Protein AF-0000000075440663 (afdb_homodimer)

Solvent-accessible surface area (backbone atoms only — not comparable to full-atom values): 19834 Å² total; per-residue (Å²): 64,36,40,36,28,49,60,37,74,66,38,46,58,53,44,50,60,61,40,38,51,45,43,68,56,49,73,69,43,74,43,47,31,35,37,42,41,28,41,34,76,89,41,78,60,37,32,37,36,41,66,42,55,77,40,70,67,38,47,49,52,51,67,65,29,69,69,52,44,52,53,51,50,53,35,67,72,57,32,30,32,35,36,40,39,39,45,58,77,65,53,49,28,38,41,38,34,28,39,91,83,80,61,52,73,44,79,42,78,52,57,69,39,41,44,61,66,59,54,65,48,49,42,89,85,80,60,50,78,56,90,64,93,61,79,47,81,47,46,41,39,39,78,39,64,37,82,89,66,81,68,64,80,71,53,74,75,72,76,75,74,68,73,72,77,73,81,74,74,75,74,80,71,81,124,63,36,40,35,26,50,59,39,75,67,37,45,57,52,45,50,59,60,40,36,53,46,43,69,56,49,73,70,41,85,31,46,30,35,36,40,42,29,39,32,75,91,40,79,60,37,31,38,36,44,67,43,56,78,38,70,67,41,48,48,52,52,68,65,29,68,69,52,45,53,52,49,50,51,34,67,71,57,31,29,32,34,35,40,39,39,47,52,78,65,52,48,27,38,40,38,34,27,38,90,83,79,62,52,72,44,80,44,78,52,56,70,40,41,44,62,67,59,51,64,48,49,41,89,84,80,58,50,77,57,89,65,92,62,79,46,81,47,44,40,38,39,76,39,65,44,82,89,66,79,66,61,79,71,55,74,75,74,75,75,71,67,72,72,75,70,79,74,72,75,74,80,70,81,122

pLDDT: mean 80.63, std 19.55, range [22.58, 97.44]

Secondary structure (DSSP, 8-state):
-EEEEES-HHHHHHHHHHHHTHHHHHTTSTTEEEEEEEEETTEEEEEEEEEEES-HHHHHHHHT-HHHHHHHHHIIIIIEEEEEEE-TT---EEEEEE-TTT--EEEEEE-GGGHHHHHTPBPTTT--B-------SSTTEEE---TTPPP-TT---------------------/-EEEEES-HHHHHHHHHHHHTHHHHHTT-TTEEEEEEEE-SS-TTEEEEEEEES-HHHHHHHHT-HHHHHHHHHIIIIIEEEEEEE-TT---EEEEEE-TTT--EEEEEE-GGGHHHHHTPBPTTT--B-------SSTTEEE---TTPPP-TT---------------------

Organism: Fusarium oxysporum f. sp. cubense (strain race 4) (NCBI:txid2502994)

Foldseek 3Di:
DKKFFWLDPVLVVVLVVLVVCVVVVQVVQPFWDDKDKDAQPVHRRIIDMDTDGNDPVSVVVQVVDPSNVVSVVVCLQRGTAWMWDADPVSLWIWIWGADPPPRDIDIDIDRQLCVVVVLQDADPPPRHGDDDDDDDPDPSDDDHHDPPDDRDPPPPPPDPPPPPPPPPPPPPDDD/DKKFFWLDPVLVVVLVVLVVCVVVVQVPQPFWDDKDKDAQPVDRRIIDMDTDTNDPVSVVVVVVDPSNVVSVVVCLQRGTAWMWDADPVSLWIWIWGADPPPRDIDIDIDRQLCVVVVLQDADPPPRHGDDDDDDDPDPSDDDHHDPPDDRDPPDPPPPPPPPPPPPPPPDPPDD

Radius of gyration: 23.24 Å; Cα contacts (8 Å, |Δi|>4): 574; chains: 2; bounding box: 77×85×50 Å

Nearest PDB structures (foldseek):
  2gff-assembly1_A  TM=8.187E-01  e=1.582E-03  Yersinia pestis
  4dpo-assembly1_B  TM=8.001E-01  e=2.274E-03  Methanosarcina mazei Go1
  2omo-assembly4_E  TM=7.782E-01  e=3.077E-03  Nitrosomonas europaea
  3e8o-assembly1_B  TM=7.805E-01  e=8.104E-03  Deinococcus radiodurans
  4hl9-assembly4_H  TM=7.058E-01  e=4.994E-03  Rhodospirillum rubrum ATCC 11170

Sequence (350 aa):
MQRVRFSSPDAYEKFKVLFADTRRHLMTLPGFLHLTWWEHPDDRSWYNECSFWTSRGALYDWHKNTYHKYCKEWAANGAIMEDIITNFELVGTRLLRVCPVCNHTQDKKYNLAEEQAVLHEQCPQCGFHFPVLEETPSSFAVFKDVPGIPMPEGAPKEVDGRHTDGNKESSACPMMQRVRFSSPDAYEKFKVLFADTRRHLMTLPGFLHLTWWEHPDDRSWYNECSFWTSRGALYDWHKNTYHKYCKEWAANGAIMEDIITNFELVGTRLLRVCPVCNHTQDKKYNLAEEQAVLHEQCPQCGFHFPVLEETPSSFAVFKDVPGIPMPEGAPKEVDGRHTDGNKESSACPM

Structure (mmCIF, N/CA/C/O backbone):
data_AF-0000000075440663-model_v1
#
loop_
_entity.id
_entity.type
_entity.pdbx_description
1 polymer 'ABM domain-containing protein'
#
loop_
_atom_site.group_PDB
_atom_site.id
_atom_site.type_symbol
_atom_site.label_atom_id
_atom_site.label_alt_id
_atom_site.label_comp_id
_atom_site.label_asym_id
_atom_site.label_entity_id
_atom_site.label_seq_id
_atom_site.pdbx_PDB_ins_code
_atom_site.Cartn_x
_atom_site.Cartn_y
_atom_site.Cartn_z
_atom_site.occupancy
_atom_site.B_iso_or_equiv
_atom_site.auth_seq_id
_atom_site.auth_comp_id
_atom_site.auth_asym_id
_atom_site.auth_atom_id
_atom_site.pdbx_PDB_model_num
ATOM 1 N N . MET A 1 1 ? -2.727 -5.895 1.947 1 85.38 1 MET A N 1
ATOM 2 C CA . MET A 1 1 ? -2.1 -5.43 0.714 1 85.38 1 MET A CA 1
ATOM 3 C C . MET A 1 1 ? -2.041 -6.547 -0.323 1 85.38 1 MET A C 1
ATOM 5 O O . MET A 1 1 ? -1.822 -7.707 0.023 1 85.38 1 MET A O 1
ATOM 9 N N . GLN A 1 2 ? -2.201 -6.129 -1.558 1 89.19 2 GLN A N 1
ATOM 10 C CA . GLN A 1 2 ? -2.137 -7.09 -2.65 1 89.19 2 GLN A CA 1
ATOM 11 C C . GLN A 1 2 ? -1.31 -6.551 -3.814 1 89.19 2 GLN A C 1
ATOM 13 O O . GLN A 1 2 ? -1.364 -5.355 -4.117 1 89.19 2 GLN A O 1
ATOM 18 N N . ARG A 1 3 ? -0.506 -7.426 -4.34 1 89 3 ARG A N 1
ATOM 19 C CA . ARG A 1 3 ? 0.174 -7.176 -5.605 1 89 3 ARG A CA 1
ATOM 20 C C . ARG A 1 3 ? -0.282 -8.164 -6.676 1 89 3 ARG A C 1
ATOM 22 O O . ARG A 1 3 ? -0.279 -9.375 -6.453 1 89 3 ARG A O 1
ATOM 29 N N . VAL A 1 4 ? -0.634 -7.559 -7.777 1 91.75 4 VAL A N 1
ATOM 30 C CA . VAL A 1 4 ? -1.264 -8.398 -8.789 1 91.75 4 VAL A CA 1
ATOM 31 C C . VAL A 1 4 ? -0.573 -8.195 -10.133 1 91.75 4 VAL A C 1
ATOM 33 O O . VAL A 1 4 ? -0.247 -7.066 -10.508 1 91.75 4 VAL A O 1
ATOM 36 N N . ARG A 1 5 ? -0.364 -9.273 -10.781 1 92.56 5 ARG A N 1
ATOM 37 C CA . ARG A 1 5 ? 0.04 -9.266 -12.18 1 92.56 5 ARG A CA 1
ATOM 38 C C . ARG A 1 5 ? -1.027 -9.906 -13.062 1 92.56 5 ARG A C 1
ATOM 40 O O . ARG A 1 5 ? -1.427 -11.047 -12.828 1 92.56 5 ARG A O 1
ATOM 47 N N . PHE A 1 6 ? -1.407 -9.164 -14.055 1 92.56 6 PHE A N 1
ATOM 48 C CA . PHE A 1 6 ? -2.424 -9.688 -14.961 1 92.56 6 PHE A CA 1
ATOM 49 C C . PHE A 1 6 ? -1.787 -10.531 -16.062 1 92.56 6 PHE A C 1
ATOM 51 O O . PHE A 1 6 ? -0.625 -10.32 -16.422 1 92.56 6 PHE A O 1
ATOM 58 N N . SER A 1 7 ? -2.586 -11.461 -16.578 1 90.44 7 SER A N 1
ATOM 59 C CA . SER A 1 7 ? -2.104 -12.391 -17.594 1 90.44 7 SER A CA 1
ATOM 60 C C . SER A 1 7 ? -1.921 -11.695 -18.938 1 90.44 7 SER A C 1
ATOM 62 O O . SER A 1 7 ? -1.161 -12.156 -19.781 1 90.44 7 SER A O 1
ATOM 64 N N . SER A 1 8 ? -2.67 -10.555 -19.109 1 89.81 8 SER A N 1
ATOM 65 C CA . SER A 1 8 ? -2.594 -9.75 -20.328 1 89.81 8 SER A CA 1
ATOM 66 C C . SER A 1 8 ? -3.158 -8.352 -20.094 1 89.81 8 SER A C 1
ATOM 68 O O . SER A 1 8 ? -3.881 -8.117 -19.125 1 89.81 8 SER A O 1
ATOM 70 N N . PRO A 1 9 ? -2.779 -7.426 -21.062 1 90.38 9 PRO A N 1
ATOM 71 C CA . PRO A 1 9 ? -3.418 -6.109 -20.984 1 90.38 9 PRO A CA 1
ATOM 72 C C . PRO A 1 9 ? -4.938 -6.184 -21.094 1 90.38 9 PRO A C 1
ATOM 74 O O . PRO A 1 9 ? -5.645 -5.406 -20.453 1 90.38 9 PRO A O 1
ATOM 77 N N . ASP A 1 10 ? -5.422 -7.121 -21.891 1 92.44 10 ASP A N 1
ATOM 78 C CA . ASP A 1 10 ? -6.863 -7.297 -22.031 1 92.44 10 ASP A CA 1
ATOM 79 C C . ASP A 1 10 ? -7.496 -7.711 -20.703 1 92.44 10 ASP A C 1
ATOM 81 O O . ASP A 1 10 ? -8.578 -7.234 -20.344 1 92.44 10 ASP A O 1
ATOM 85 N N . ALA A 1 11 ? -6.824 -8.578 -20.031 1 93.31 11 ALA A N 1
ATOM 86 C CA . ALA A 1 11 ? -7.328 -9.008 -18.734 1 93.31 11 ALA A CA 1
ATOM 87 C C . ALA A 1 11 ? -7.453 -7.824 -17.781 1 93.31 11 ALA A C 1
ATOM 89 O O . ALA A 1 11 ? -8.43 -7.723 -17.031 1 93.31 11 ALA A O 1
ATOM 90 N N . TYR A 1 12 ? -6.52 -6.918 -17.875 1 91.56 12 TYR A N 1
ATOM 91 C CA . TYR A 1 12 ? -6.559 -5.75 -17 1 91.56 12 TYR A CA 1
ATOM 92 C C . TYR A 1 12 ? -7.703 -4.82 -17.391 1 91.56 12 TYR A C 1
ATOM 94 O O . TYR A 1 12 ? -8.383 -4.27 -16.516 1 91.56 12 TYR A O 1
ATOM 102 N N . GLU A 1 13 ? -7.887 -4.645 -18.656 1 92.06 13 GLU A N 1
ATOM 103 C CA . GLU A 1 13 ? -8.992 -3.797 -19.109 1 92.06 13 GLU A CA 1
ATOM 104 C C . GLU A 1 13 ? -10.336 -4.359 -18.641 1 92.06 13 GLU A C 1
ATOM 106 O O . GLU A 1 13 ? -11.219 -3.607 -18.219 1 92.06 13 GLU A O 1
ATOM 111 N N . LYS A 1 14 ? -10.5 -5.637 -18.688 1 92.56 14 LYS A N 1
ATOM 112 C CA . LYS A 1 14 ? -11.719 -6.281 -18.188 1 92.56 14 LYS A CA 1
ATOM 113 C C . LYS A 1 14 ? -11.836 -6.129 -16.672 1 92.56 14 LYS A C 1
ATOM 115 O O . LYS A 1 14 ? -12.93 -5.895 -16.156 1 92.56 14 LYS A O 1
ATOM 120 N N . PHE A 1 15 ? -10.711 -6.281 -15.992 1 92.19 15 PHE A N 1
ATOM 121 C CA . PHE A 1 15 ? -10.688 -6.078 -14.547 1 92.19 15 PHE A CA 1
ATOM 122 C C . PHE A 1 15 ? -11.203 -4.688 -14.188 1 92.19 15 PHE A C 1
ATOM 124 O O . PHE A 1 15 ? -11.969 -4.531 -13.242 1 92.19 15 PHE A O 1
ATOM 131 N N . LYS A 1 16 ? -10.852 -3.697 -14.922 1 89 16 LYS A N 1
ATOM 132 C CA . LYS A 1 16 ? -11.266 -2.326 -14.648 1 89 16 LYS A CA 1
ATOM 133 C C . LYS A 1 16 ? -12.789 -2.201 -14.672 1 89 16 LYS A C 1
ATOM 135 O O . LYS A 1 16 ? -13.367 -1.435 -13.898 1 89 16 LYS A O 1
ATOM 140 N N . VAL A 1 17 ? -13.414 -2.938 -15.5 1 89.69 17 VAL A N 1
ATOM 141 C CA . VAL A 1 17 ? -14.867 -2.906 -15.594 1 89.69 17 VAL A CA 1
ATOM 142 C C . VAL A 1 17 ? -15.477 -3.488 -14.32 1 89.69 17 VAL A C 1
ATOM 144 O O . VAL A 1 17 ? -16.375 -2.881 -13.719 1 89.69 17 VAL A O 1
ATOM 147 N N . LEU A 1 18 ? -14.961 -4.633 -13.914 1 91.25 18 LEU A N 1
ATOM 148 C CA . LEU A 1 18 ? -15.438 -5.258 -12.688 1 91.25 18 LEU A CA 1
ATOM 149 C C . LEU A 1 18 ? -15.117 -4.387 -11.477 1 91.25 18 LEU A C 1
ATOM 151 O O . LEU A 1 18 ? -15.953 -4.23 -10.578 1 91.25 18 LEU A O 1
ATOM 155 N N . PHE A 1 19 ? -13.938 -3.852 -11.578 1 89.94 19 PHE A N 1
ATOM 156 C CA . PHE A 1 19 ? -13.414 -3.057 -10.469 1 89.94 19 PHE A CA 1
ATOM 157 C C . PHE A 1 19 ? -14.211 -1.771 -10.305 1 89.94 19 PHE A C 1
ATOM 159 O O . PHE A 1 19 ? -14.367 -1.27 -9.188 1 89.94 19 PHE A O 1
ATOM 166 N N . ALA A 1 20 ? -14.781 -1.24 -11.336 1 88 20 ALA A N 1
ATOM 167 C CA . ALA A 1 20 ? -15.547 0.003 -11.297 1 88 20 ALA A CA 1
ATOM 168 C C . ALA A 1 20 ? -16.766 -0.128 -10.375 1 88 20 ALA A C 1
ATOM 170 O O . ALA A 1 20 ? -17.188 0.852 -9.766 1 88 20 ALA A O 1
ATOM 171 N N . ASP A 1 21 ? -17.234 -1.312 -10.219 1 91.44 21 ASP A N 1
ATOM 172 C CA . ASP A 1 21 ? -18.438 -1.521 -9.422 1 91.44 21 ASP A CA 1
ATOM 173 C C . ASP A 1 21 ? -18.078 -1.812 -7.965 1 91.44 21 ASP A C 1
ATOM 175 O O . ASP A 1 21 ? -18.969 -1.864 -7.105 1 91.44 21 ASP A O 1
ATOM 179 N N . THR A 1 22 ? -16.875 -2.098 -7.656 1 92.5 22 THR A N 1
ATOM 180 C CA . THR A 1 22 ? -16.422 -2.5 -6.332 1 92.5 22 THR A CA 1
ATOM 181 C C . THR A 1 22 ? -16.766 -1.435 -5.293 1 92.5 22 THR A C 1
ATOM 183 O O . THR A 1 22 ? -17.188 -1.757 -4.18 1 92.5 22 THR A O 1
ATOM 186 N N . ARG A 1 23 ? -16.703 -0.212 -5.676 1 91.75 23 ARG A N 1
ATOM 187 C CA . ARG A 1 23 ? -17.016 0.892 -4.773 1 91.75 23 ARG A CA 1
ATOM 188 C C . ARG A 1 23 ? -18.422 0.76 -4.215 1 91.75 23 ARG A C 1
ATOM 190 O O . ARG A 1 23 ? -18.641 0.959 -3.018 1 91.75 23 ARG A O 1
ATOM 197 N N . ARG A 1 24 ? -19.359 0.419 -5.039 1 92.19 24 ARG A N 1
ATOM 198 C CA . ARG A 1 24 ? -20.766 0.334 -4.637 1 92.19 24 ARG A CA 1
ATOM 199 C C . ARG A 1 24 ? -20.969 -0.731 -3.564 1 92.19 24 ARG A C 1
ATOM 201 O O . ARG A 1 24 ? -21.781 -0.564 -2.662 1 92.19 24 ARG A O 1
ATOM 208 N N . HIS A 1 25 ? -20.188 -1.691 -3.666 1 94.75 25 HIS A N 1
ATOM 209 C CA . HIS A 1 25 ? -20.281 -2.779 -2.699 1 94.75 25 HIS A CA 1
ATOM 210 C C . HIS A 1 25 ? -19.531 -2.443 -1.415 1 94.75 25 HIS A C 1
ATOM 21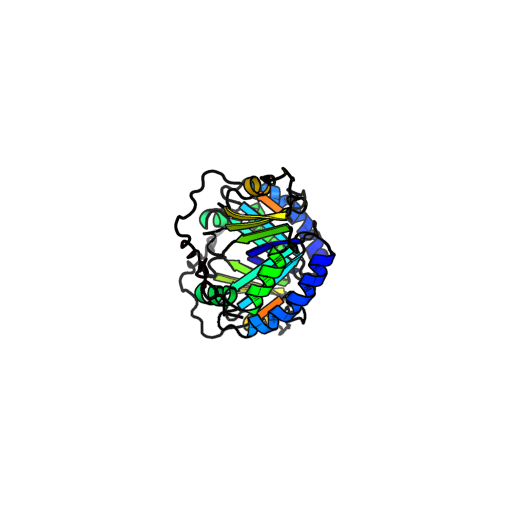2 O O . HIS A 1 25 ? -20.047 -2.668 -0.315 1 94.75 25 HIS A O 1
ATOM 218 N N . LEU A 1 26 ? -18.406 -1.894 -1.517 1 94.25 26 LEU A N 1
ATOM 219 C CA . LEU A 1 26 ? -17.578 -1.555 -0.363 1 94.25 26 LEU A CA 1
ATOM 220 C C . LEU A 1 26 ? -18.266 -0.521 0.518 1 94.25 26 LEU A C 1
ATOM 222 O O . LEU A 1 26 ? -18.234 -0.619 1.746 1 94.25 26 LEU A O 1
ATOM 226 N N . MET A 1 27 ? -18.953 0.402 -0.1 1 92.38 27 MET A N 1
ATOM 227 C CA . MET A 1 27 ? -19.578 1.501 0.625 1 92.38 27 MET A CA 1
ATOM 228 C C . MET A 1 27 ? -20.734 0.993 1.497 1 92.38 27 MET A C 1
ATOM 230 O O . MET A 1 27 ? -21.156 1.678 2.426 1 92.38 27 MET A O 1
ATOM 234 N N . THR A 1 28 ? -21.234 -0.202 1.238 1 93.94 28 THR A N 1
ATOM 235 C CA . THR A 1 28 ? -22.344 -0.747 2.01 1 93.94 28 THR A CA 1
ATOM 236 C C . THR A 1 28 ? -21.828 -1.538 3.211 1 93.94 28 THR A C 1
ATOM 238 O O . THR A 1 28 ? -22.594 -1.868 4.117 1 93.94 28 THR A O 1
ATOM 241 N N . LEU A 1 29 ? -20.578 -1.91 3.264 1 94.38 29 LEU A N 1
ATOM 242 C CA . LEU A 1 29 ? -20.016 -2.768 4.305 1 94.38 29 LEU A CA 1
ATOM 243 C C . LEU A 1 29 ? -19.672 -1.956 5.547 1 94.38 29 LEU A C 1
ATOM 245 O O . LEU A 1 29 ? -18.953 -0.965 5.465 1 94.38 29 LEU A O 1
ATOM 249 N N . PRO A 1 30 ? -20.203 -2.615 6.652 1 90.19 30 PRO A N 1
ATOM 250 C CA . PRO A 1 30 ? -19.828 -1.937 7.891 1 90.19 30 PRO A CA 1
ATOM 251 C C . PRO A 1 30 ? -18.344 -2.111 8.227 1 90.19 30 PRO A C 1
ATOM 253 O O . PRO A 1 30 ? -17.797 -3.197 8.039 1 90.19 30 PRO A O 1
ATOM 256 N N . GLY A 1 31 ? -17.594 -1.051 8.344 1 90.88 31 GLY A N 1
ATOM 257 C CA . GLY A 1 31 ? -16.234 -1.103 8.836 1 90.88 31 GLY A CA 1
ATOM 258 C C . GLY A 1 31 ? -15.203 -0.855 7.75 1 90.88 31 GLY A C 1
ATOM 259 O O . GLY A 1 31 ? -14 -0.807 8.023 1 90.88 31 GLY A O 1
ATOM 260 N N . PHE A 1 32 ? -15.648 -0.88 6.477 1 93.25 32 PHE A N 1
ATOM 261 C CA . PHE A 1 32 ? -14.711 -0.49 5.43 1 93.25 32 PHE A CA 1
ATOM 262 C C . PHE A 1 32 ? -14.219 0.935 5.648 1 93.25 32 PHE A C 1
ATOM 264 O O . PHE A 1 32 ? -15 1.822 5.996 1 93.25 32 PHE A O 1
ATOM 271 N N . LEU A 1 33 ? -12.945 1.147 5.402 1 89.69 33 LEU A N 1
ATOM 272 C CA . LEU A 1 33 ? -12.383 2.479 5.602 1 89.69 33 LEU A CA 1
ATOM 273 C C . LEU A 1 33 ? -11.797 3.023 4.305 1 89.69 33 LEU A C 1
ATOM 275 O O . LEU A 1 33 ? -12.117 4.137 3.891 1 89.69 33 LEU A O 1
ATOM 279 N N . HIS A 1 34 ? -10.914 2.164 3.744 1 89.19 34 HIS A N 1
ATOM 280 C CA . HIS A 1 34 ? -10.164 2.723 2.625 1 89.19 34 HIS A CA 1
ATOM 281 C C . HIS A 1 34 ? -9.688 1.625 1.679 1 89.19 34 HIS A C 1
ATOM 283 O O . HIS A 1 34 ? -9.258 0.557 2.125 1 89.19 34 HIS A O 1
ATOM 289 N N . LEU A 1 35 ? -9.766 1.853 0.362 1 90.5 35 LEU A N 1
ATOM 290 C CA . LEU A 1 35 ? -9.117 1.062 -0.679 1 90.5 35 LEU A CA 1
ATOM 291 C C . LEU A 1 35 ? -8.422 1.966 -1.69 1 90.5 35 LEU A C 1
ATOM 293 O O . LEU A 1 35 ? -9 2.947 -2.158 1 90.5 35 LEU A O 1
ATOM 297 N N . THR A 1 36 ? -7.176 1.717 -2.033 1 87.06 36 THR A N 1
ATOM 298 C CA . THR A 1 36 ? -6.445 2.371 -3.111 1 87.06 36 THR A CA 1
ATOM 299 C C . THR A 1 36 ? -5.766 1.339 -4.008 1 87.06 36 THR A C 1
ATOM 301 O O . THR A 1 36 ? -5.16 0.383 -3.516 1 87.06 36 THR A O 1
ATOM 304 N N . TRP A 1 37 ? -5.918 1.447 -5.312 1 88.69 37 TRP A N 1
ATOM 305 C CA . TRP A 1 37 ? -5.371 0.589 -6.359 1 88.69 37 TRP A CA 1
ATOM 306 C C . TRP A 1 37 ? -4.488 1.389 -7.312 1 88.69 37 TRP A C 1
ATOM 308 O O . TRP A 1 37 ? -4.879 2.467 -7.773 1 88.69 37 TRP A O 1
ATOM 318 N N . TRP A 1 38 ? -3.244 0.851 -7.594 1 84.62 38 TRP A N 1
ATOM 319 C CA . TRP A 1 38 ? -2.338 1.645 -8.414 1 84.62 38 TRP A CA 1
ATOM 320 C C . TRP A 1 38 ? -1.366 0.747 -9.172 1 84.62 38 TRP A C 1
ATOM 322 O O . TRP A 1 38 ? -1.17 -0.415 -8.812 1 84.62 38 TRP A O 1
ATOM 332 N N . GLU A 1 39 ? -0.795 1.353 -10.195 1 83.56 39 GLU A N 1
ATOM 333 C CA . GLU A 1 39 ? 0.246 0.721 -11 1 83.56 39 GLU A CA 1
ATOM 334 C C . GLU A 1 39 ? 1.633 1.009 -10.438 1 83.56 39 GLU A C 1
ATOM 336 O O . GLU A 1 39 ? 1.905 2.123 -9.984 1 83.56 39 GLU A O 1
ATOM 341 N N . HIS A 1 40 ? 2.529 -0.009 -10.555 1 81.12 40 HIS A N 1
ATOM 342 C CA . HIS A 1 40 ? 3.93 0.253 -10.234 1 81.12 40 HIS A CA 1
ATOM 343 C C . HIS A 1 40 ? 4.566 1.18 -11.266 1 81.12 40 HIS A C 1
ATOM 345 O O . HIS A 1 40 ? 4.406 0.976 -12.477 1 81.12 40 HIS A O 1
ATOM 351 N N . PRO A 1 41 ? 5.328 2.178 -10.852 1 77.19 41 PRO A N 1
ATOM 352 C CA . PRO A 1 41 ? 5.832 3.176 -11.797 1 77.19 41 PRO A CA 1
ATOM 353 C C . PRO A 1 41 ? 6.809 2.588 -12.812 1 77.19 41 PRO A C 1
ATOM 355 O O . PRO A 1 41 ? 6.832 3.016 -13.969 1 77.19 41 PRO A O 1
ATOM 358 N N . ASP A 1 42 ? 7.559 1.612 -12.43 1 77.31 42 ASP A N 1
ATOM 359 C CA . ASP A 1 42 ? 8.617 1.113 -13.312 1 77.31 42 ASP A CA 1
ATOM 360 C C . ASP A 1 42 ? 8.188 -0.181 -14 1 77.31 42 ASP A C 1
ATOM 362 O O . ASP A 1 42 ? 8.922 -0.713 -14.836 1 77.31 42 ASP A O 1
ATOM 366 N N . ASP A 1 43 ? 7.098 -0.742 -13.562 1 77.69 43 ASP A N 1
ATOM 367 C CA . ASP A 1 43 ? 6.562 -1.945 -14.188 1 77.69 43 ASP A CA 1
ATOM 368 C C . ASP A 1 43 ? 5.039 -1.896 -14.266 1 77.69 43 ASP A C 1
ATOM 370 O O . ASP A 1 43 ? 4.352 -2.307 -13.328 1 77.69 43 ASP A O 1
ATOM 374 N N . ARG A 1 44 ? 4.59 -1.616 -15.336 1 78.44 44 ARG A N 1
ATOM 375 C CA . ARG A 1 44 ? 3.172 -1.318 -15.508 1 78.44 44 ARG A CA 1
ATOM 376 C C . ARG A 1 44 ? 2.338 -2.594 -15.484 1 78.44 44 ARG A C 1
ATOM 378 O O . ARG A 1 44 ? 1.106 -2.537 -15.453 1 78.44 44 ARG A O 1
ATOM 385 N N . SER A 1 45 ? 2.979 -3.689 -15.383 1 80.5 45 SER A N 1
ATOM 386 C CA . SER A 1 45 ? 2.213 -4.93 -15.297 1 80.5 45 SER A CA 1
ATOM 387 C C . SER A 1 45 ? 1.929 -5.305 -13.852 1 80.5 45 SER A C 1
ATOM 389 O O . SER A 1 45 ? 1.13 -6.203 -13.586 1 80.5 45 SER A O 1
ATOM 391 N N . TRP A 1 46 ? 2.582 -4.586 -12.977 1 84.56 46 TRP A N 1
ATOM 392 C CA . TRP A 1 46 ? 2.369 -4.848 -11.555 1 84.56 46 TRP A CA 1
ATOM 393 C C . TRP A 1 46 ? 1.45 -3.795 -10.938 1 84.56 46 TRP A C 1
ATOM 395 O O . TRP A 1 46 ? 1.752 -2.6 -10.977 1 84.56 46 TRP A O 1
ATOM 405 N N . TYR A 1 47 ? 0.347 -4.34 -10.383 1 87.25 47 TYR A N 1
ATOM 406 C CA . TYR A 1 47 ? -0.639 -3.488 -9.727 1 87.25 47 TYR A CA 1
ATOM 407 C C . TYR A 1 47 ? -0.684 -3.762 -8.227 1 87.25 47 TYR A C 1
ATOM 409 O O . TYR A 1 47 ? -0.511 -4.902 -7.797 1 87.25 47 TYR A O 1
ATOM 417 N N . ASN A 1 48 ? -0.871 -2.74 -7.508 1 87.44 48 ASN A N 1
ATOM 418 C CA . ASN A 1 48 ? -0.911 -2.834 -6.055 1 87.44 48 ASN A CA 1
ATOM 419 C C . ASN A 1 48 ? -2.244 -2.342 -5.496 1 87.44 48 ASN A C 1
ATOM 421 O O . ASN A 1 48 ? -2.877 -1.459 -6.078 1 87.44 48 ASN A O 1
ATOM 425 N N . GLU A 1 49 ? -2.65 -2.939 -4.465 1 88.12 49 GLU A N 1
ATOM 426 C CA . GLU A 1 49 ? -3.855 -2.549 -3.74 1 88.12 49 GLU A CA 1
ATOM 427 C C . GLU A 1 49 ? -3.617 -2.547 -2.234 1 88.12 49 GLU A C 1
ATOM 429 O O . GLU A 1 49 ? -2.943 -3.436 -1.706 1 88.12 49 GLU A O 1
ATOM 434 N N . CYS A 1 50 ? -4.133 -1.553 -1.624 1 86.69 50 CYS A N 1
ATOM 435 C CA . CYS A 1 50 ? -4.219 -1.556 -0.168 1 86.69 50 CYS A CA 1
ATOM 436 C C . CYS A 1 50 ? -5.633 -1.226 0.294 1 86.69 50 CYS A C 1
ATOM 438 O O . CYS A 1 50 ? -6.27 -0.317 -0.242 1 86.69 50 CYS A O 1
ATOM 440 N N . SER A 1 51 ? -6.082 -2.037 1.23 1 88.75 51 SER A N 1
ATOM 441 C CA . SER A 1 51 ? -7.375 -1.745 1.847 1 88.75 51 SER A CA 1
ATOM 442 C C . SER A 1 51 ? -7.277 -1.771 3.367 1 88.75 51 SER A C 1
ATOM 444 O O . SER A 1 51 ? -6.504 -2.547 3.934 1 88.75 51 SER A O 1
ATOM 446 N N . PHE A 1 52 ? -8.07 -0.891 3.988 1 87.62 52 PHE A N 1
ATOM 447 C CA . PHE A 1 52 ? -8.109 -0.756 5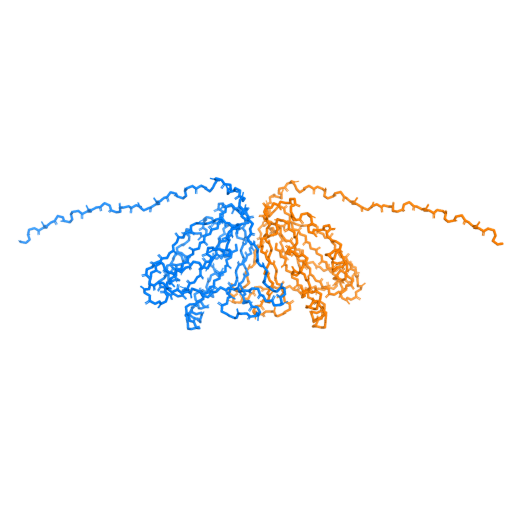.441 1 87.62 52 PHE A CA 1
ATOM 448 C C . PHE A 1 52 ? -9.516 -0.993 5.965 1 87.62 52 PHE A C 1
ATOM 450 O O . PHE A 1 52 ? -10.5 -0.552 5.359 1 87.62 52 PHE A O 1
ATOM 457 N N . TRP A 1 53 ? -9.438 -1.659 7.035 1 88.56 53 TRP A N 1
ATOM 458 C CA . TRP A 1 53 ? -10.688 -2.068 7.668 1 88.56 53 TRP A CA 1
ATOM 459 C C . TRP A 1 53 ? -10.641 -1.84 9.172 1 88.56 53 TRP A C 1
ATOM 461 O O . TRP A 1 53 ? -9.562 -1.874 9.781 1 88.56 53 TRP A O 1
ATOM 471 N N . THR A 1 54 ? -11.852 -1.662 9.836 1 86.56 54 THR A N 1
ATOM 472 C CA . THR A 1 54 ? -11.922 -1.378 11.266 1 86.56 54 THR A CA 1
ATOM 473 C C . THR A 1 54 ? -11.547 -2.611 12.086 1 86.56 54 THR A C 1
ATOM 475 O O . THR A 1 54 ? -11.172 -2.498 13.25 1 86.56 54 THR A O 1
ATOM 478 N N . SER A 1 55 ? -11.758 -3.783 11.469 1 83.81 55 SER A N 1
ATOM 479 C CA . SER A 1 55 ? -11.477 -5.035 12.164 1 83.81 55 SER A CA 1
ATOM 480 C C . SER A 1 55 ? -11.266 -6.18 11.172 1 83.81 55 SER A C 1
ATOM 482 O O . SER A 1 55 ? -11.617 -6.059 10 1 83.81 55 SER A O 1
ATOM 484 N N . ARG A 1 56 ? -10.773 -7.289 11.75 1 83.62 56 ARG A N 1
ATOM 485 C CA . ARG A 1 56 ? -10.641 -8.5 10.945 1 83.62 56 ARG A CA 1
ATOM 486 C C . ARG A 1 56 ? -12.016 -9.031 10.539 1 83.62 56 ARG A C 1
ATOM 488 O O . ARG A 1 56 ? -12.172 -9.57 9.438 1 83.62 56 ARG A O 1
ATOM 495 N N . GLY A 1 57 ? -12.984 -8.898 11.516 1 86 57 GLY A N 1
ATOM 496 C CA . GLY A 1 57 ? -14.336 -9.312 11.188 1 86 57 GLY A CA 1
ATOM 497 C C . GLY A 1 57 ? -14.914 -8.578 9.992 1 86 57 GLY A C 1
ATOM 498 O O . GLY A 1 57 ? -15.539 -9.188 9.125 1 86 57 GLY A O 1
ATOM 499 N N . ALA A 1 58 ? -14.688 -7.293 9.922 1 88.94 58 ALA A N 1
ATOM 500 C CA . ALA A 1 58 ? -15.172 -6.5 8.797 1 88.94 58 ALA A CA 1
ATOM 501 C C . ALA A 1 58 ? -14.523 -6.953 7.488 1 88.94 58 ALA A C 1
ATOM 503 O O . ALA A 1 58 ? -15.188 -7.023 6.453 1 88.94 58 ALA A O 1
ATOM 504 N N . LEU A 1 59 ? -13.289 -7.238 7.547 1 89.12 59 LEU A N 1
ATOM 505 C CA . LEU A 1 59 ? -12.586 -7.746 6.375 1 89.12 59 LEU A CA 1
ATOM 506 C C . LEU A 1 59 ? -13.148 -9.094 5.945 1 89.12 59 LEU A C 1
ATOM 508 O O . LEU A 1 59 ? -13.297 -9.359 4.75 1 89.12 59 LEU A O 1
ATOM 512 N N . TYR A 1 60 ? -13.438 -9.93 6.906 1 89.69 60 TYR A N 1
ATOM 513 C CA . TYR A 1 60 ? -14.008 -11.234 6.609 1 89.69 60 TYR A CA 1
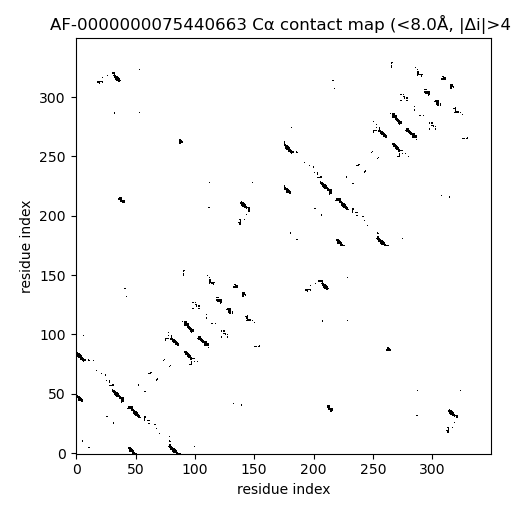ATOM 514 C C . TYR A 1 60 ? -15.352 -11.094 5.902 1 89.69 60 TYR A C 1
ATOM 516 O O . TYR A 1 60 ? -15.648 -11.852 4.973 1 89.69 60 TYR A O 1
ATOM 524 N N . ASP A 1 61 ? -16.109 -10.125 6.289 1 92.31 61 ASP A N 1
ATOM 525 C CA . ASP A 1 61 ? -17.391 -9.875 5.625 1 92.31 61 ASP A CA 1
ATOM 526 C C . ASP A 1 61 ? -17.188 -9.555 4.148 1 92.31 61 ASP A C 1
ATOM 528 O O . ASP A 1 61 ? -17.984 -9.961 3.301 1 92.31 61 ASP A O 1
ATOM 532 N N . TRP A 1 62 ? -16.109 -8.859 3.848 1 93.62 62 TRP A N 1
ATOM 533 C CA . TRP A 1 62 ? -15.781 -8.57 2.457 1 93.62 62 TRP A CA 1
ATOM 534 C C . TRP A 1 62 ? -15.43 -9.844 1.7 1 93.62 62 TRP A C 1
ATOM 536 O O . TRP A 1 62 ? -15.891 -10.055 0.578 1 93.62 62 TRP A O 1
ATOM 546 N N . HIS A 1 63 ? -14.734 -10.711 2.281 1 89.81 63 HIS A N 1
ATOM 547 C CA . HIS A 1 63 ? -14.32 -11.961 1.641 1 89.81 63 HIS A CA 1
ATOM 548 C C . HIS A 1 63 ? -15.516 -12.867 1.39 1 89.81 63 HIS A C 1
ATOM 550 O O . HIS A 1 63 ? -15.492 -13.695 0.474 1 89.81 63 HIS A O 1
ATOM 556 N N . LYS A 1 64 ? -16.578 -12.648 2.156 1 93.88 64 LYS A N 1
ATOM 557 C CA . LYS A 1 64 ? -17.781 -13.469 2.012 1 93.88 64 LYS A CA 1
ATOM 558 C C . LYS A 1 64 ? -18.797 -12.789 1.102 1 93.88 64 LYS A C 1
ATOM 560 O O . LYS A 1 64 ? -19.844 -13.367 0.797 1 93.88 64 LYS A O 1
ATOM 565 N N . ASN A 1 65 ? -18.516 -11.609 0.708 1 95.31 65 ASN A N 1
ATOM 566 C CA . ASN A 1 65 ? -19.406 -10.867 -0.168 1 95.31 65 ASN A CA 1
ATOM 567 C C . ASN A 1 65 ? -19.609 -11.578 -1.506 1 95.31 65 ASN A C 1
ATOM 569 O O . ASN A 1 65 ? -18.625 -12.008 -2.127 1 95.31 65 ASN A O 1
ATOM 573 N N . THR A 1 66 ? -20.844 -11.688 -1.955 1 95.69 66 THR A N 1
ATOM 574 C CA . THR A 1 66 ? -21.172 -12.445 -3.152 1 95.69 66 THR A CA 1
ATOM 575 C C . THR A 1 66 ? -20.469 -11.875 -4.375 1 95.69 66 THR A C 1
ATOM 577 O O . THR A 1 66 ? -19.891 -12.625 -5.176 1 95.69 66 THR A O 1
ATOM 580 N N . TYR A 1 67 ? -20.531 -10.586 -4.535 1 95.81 67 TYR A N 1
ATOM 581 C CA . TYR A 1 67 ? -19.875 -9.945 -5.672 1 95.81 67 TYR A CA 1
ATOM 582 C C . TYR A 1 67 ? -18.375 -10.219 -5.656 1 95.81 67 TYR A C 1
ATOM 584 O O . TYR A 1 67 ? -17.797 -10.594 -6.68 1 95.81 67 TYR A O 1
ATOM 592 N N . HIS A 1 68 ? -17.75 -10.023 -4.535 1 94.75 68 HIS A N 1
ATOM 593 C CA . HIS A 1 68 ? -16.312 -10.234 -4.402 1 94.75 68 HIS A CA 1
ATOM 594 C C . HIS A 1 68 ? -15.93 -11.672 -4.73 1 94.75 68 HIS A C 1
ATOM 596 O O . HIS A 1 68 ? -14.914 -11.914 -5.395 1 94.75 68 HIS A O 1
ATOM 602 N N . LYS A 1 69 ? -16.734 -12.609 -4.305 1 93.25 69 LYS A N 1
ATOM 603 C CA . LYS A 1 69 ? -16.469 -14.016 -4.578 1 93.25 69 LYS A CA 1
ATOM 604 C C . LYS A 1 69 ? -16.406 -14.289 -6.078 1 93.25 69 LYS A C 1
ATOM 606 O O . LYS A 1 69 ? -15.508 -14.977 -6.562 1 93.25 69 LYS A O 1
ATOM 611 N N . TYR A 1 70 ? -17.344 -13.766 -6.77 1 94 70 TYR A N 1
ATOM 612 C CA . TYR A 1 70 ? -17.375 -13.984 -8.211 1 94 70 TYR A CA 1
ATOM 613 C C . TYR A 1 70 ? -16.203 -13.273 -8.898 1 94 70 TYR A C 1
ATOM 615 O O . TYR A 1 70 ? -15.617 -13.812 -9.844 1 94 70 TYR A O 1
ATOM 623 N N . CYS A 1 71 ? -15.875 -12.102 -8.469 1 92.31 71 CYS A N 1
ATOM 624 C CA . CYS A 1 71 ? -14.734 -11.391 -9.031 1 92.31 71 CYS A CA 1
ATOM 625 C C . CYS A 1 71 ? -13.445 -12.172 -8.805 1 92.31 71 CYS A C 1
ATOM 627 O O . CYS A 1 71 ? -12.602 -12.258 -9.703 1 92.31 71 CYS A O 1
ATOM 629 N N . LYS A 1 72 ? -13.32 -12.695 -7.648 1 89.06 72 LYS A N 1
ATOM 630 C CA . LYS A 1 72 ? -12.133 -13.477 -7.324 1 89.06 72 LYS A CA 1
ATOM 631 C C . LYS A 1 72 ? -12.055 -14.734 -8.188 1 89.06 72 LYS A C 1
ATOM 633 O O . LYS A 1 72 ? -10.984 -15.102 -8.664 1 89.06 72 LYS A O 1
ATOM 638 N N . GLU A 1 73 ? -13.156 -15.367 -8.32 1 90.12 73 GLU A N 1
ATOM 639 C CA . GLU A 1 73 ? -13.211 -16.547 -9.172 1 90.12 73 GLU A CA 1
ATOM 640 C C . GLU A 1 73 ? -12.812 -16.203 -10.609 1 90.12 73 GLU A C 1
ATOM 642 O O . GLU A 1 73 ? -12.023 -16.922 -11.227 1 90.12 73 GLU A O 1
ATOM 647 N N . TRP A 1 74 ? -13.359 -15.188 -11.117 1 91.25 74 TRP A N 1
ATOM 648 C CA . TRP A 1 74 ? -12.992 -14.719 -12.445 1 91.25 74 TRP A CA 1
ATOM 649 C C . TRP A 1 74 ? -11.484 -14.492 -12.555 1 91.25 74 TRP A C 1
ATOM 651 O O . TRP A 1 74 ? -10.859 -14.906 -13.531 1 91.25 74 TRP A O 1
ATOM 661 N N . ALA A 1 75 ? -10.938 -13.852 -11.609 1 88.12 75 ALA A N 1
ATOM 662 C CA . ALA A 1 75 ? -9.508 -13.555 -11.602 1 88.12 75 ALA A CA 1
ATOM 663 C C . ALA A 1 75 ? -8.68 -14.836 -11.594 1 88.12 75 ALA A C 1
ATOM 665 O O . ALA A 1 75 ? -7.691 -14.945 -12.328 1 88.12 75 ALA A O 1
ATOM 666 N N . ALA A 1 76 ? -9.094 -15.781 -10.836 1 84.38 76 ALA A N 1
ATOM 667 C CA . ALA A 1 76 ? -8.367 -17.031 -10.664 1 84.38 76 ALA A CA 1
ATOM 668 C C . ALA A 1 76 ? -8.43 -17.875 -11.938 1 84.38 76 ALA A C 1
ATOM 670 O O . ALA A 1 76 ? -7.57 -18.75 -12.156 1 84.38 76 ALA A O 1
ATOM 671 N N . ASN A 1 77 ? -9.453 -17.625 -12.727 1 84.62 77 ASN A N 1
ATOM 672 C CA . ASN A 1 77 ? -9.656 -18.438 -13.922 1 84.62 77 ASN A CA 1
ATOM 673 C C . ASN A 1 77 ? -8.922 -17.859 -15.125 1 84.62 77 ASN A C 1
ATOM 675 O O . ASN A 1 77 ? -9.453 -17.859 -16.234 1 84.62 77 ASN A O 1
ATOM 679 N N . GLY A 1 78 ? -7.719 -17.266 -14.836 1 81.25 78 GLY A N 1
ATOM 680 C CA . GLY A 1 78 ? -6.836 -16.938 -15.938 1 81.25 78 GLY A CA 1
ATOM 681 C C . GLY A 1 78 ? -6.695 -15.438 -16.156 1 81.25 78 GLY A C 1
ATOM 682 O O . GLY A 1 78 ? -5.953 -15 -17.047 1 81.25 78 GLY A O 1
ATOM 683 N N . ALA A 1 79 ? -7.367 -14.633 -15.445 1 88.81 79 ALA A N 1
ATOM 684 C CA . ALA A 1 79 ? -7.242 -13.188 -15.617 1 88.81 79 ALA A CA 1
ATOM 685 C C . ALA A 1 79 ? -5.934 -12.672 -15.023 1 88.81 79 ALA A C 1
ATOM 687 O O . ALA A 1 79 ? -5.352 -11.703 -15.516 1 88.81 79 ALA A O 1
ATOM 688 N N . ILE A 1 80 ? -5.547 -13.336 -13.906 1 89.94 80 ILE A N 1
ATOM 689 C CA . ILE A 1 80 ? -4.297 -12.922 -13.281 1 89.94 80 ILE A CA 1
ATOM 690 C C . ILE A 1 80 ? -3.26 -14.039 -13.414 1 89.94 80 ILE A C 1
ATOM 692 O O . ILE A 1 80 ? -3.613 -15.219 -13.445 1 89.94 80 ILE A O 1
ATOM 696 N N . MET A 1 81 ? -1.992 -13.586 -13.469 1 90.56 81 MET A N 1
ATOM 697 C CA . MET A 1 81 ? -0.873 -14.523 -13.469 1 90.56 81 MET A CA 1
ATOM 698 C C . MET A 1 81 ? -0.363 -14.75 -12.047 1 90.56 81 MET A C 1
ATOM 700 O O . MET A 1 81 ? 0.05 -15.859 -11.703 1 90.56 81 MET A O 1
ATOM 704 N N . GLU A 1 82 ? -0.4 -13.695 -11.328 1 89.81 82 GLU A N 1
ATOM 705 C CA . GLU A 1 82 ? 0.117 -13.727 -9.961 1 89.81 82 GLU A CA 1
ATOM 706 C C . GLU A 1 82 ? -0.625 -12.742 -9.062 1 89.81 82 GLU A C 1
ATOM 708 O O . GLU A 1 82 ? -0.901 -11.617 -9.469 1 89.81 82 GLU A O 1
ATOM 713 N N . ASP A 1 83 ? -0.927 -13.227 -7.805 1 90.19 83 ASP A N 1
ATOM 714 C CA . ASP A 1 83 ? -1.538 -12.43 -6.75 1 90.19 83 ASP A CA 1
ATOM 715 C C . ASP A 1 83 ? -0.868 -12.695 -5.402 1 90.19 83 ASP A C 1
ATOM 717 O O . ASP A 1 83 ? -0.882 -13.82 -4.906 1 90.19 83 ASP A O 1
ATOM 721 N N . ILE A 1 84 ? -0.207 -11.672 -4.898 1 87.19 84 ILE A N 1
ATOM 722 C CA . ILE A 1 84 ? 0.44 -11.727 -3.594 1 87.19 84 ILE A CA 1
ATOM 723 C C . ILE A 1 84 ? -0.396 -10.953 -2.572 1 87.19 84 ILE A C 1
ATOM 725 O O . ILE A 1 84 ? -0.612 -9.75 -2.719 1 87.19 84 ILE A O 1
ATOM 729 N N . ILE A 1 85 ? -0.823 -11.633 -1.554 1 84.88 85 ILE A N 1
ATOM 730 C CA . ILE A 1 85 ? -1.681 -11.039 -0.535 1 84.88 85 ILE A CA 1
ATOM 731 C C . ILE A 1 85 ? -0.954 -11.023 0.808 1 84.88 85 ILE A C 1
ATOM 733 O O . ILE A 1 85 ? -0.458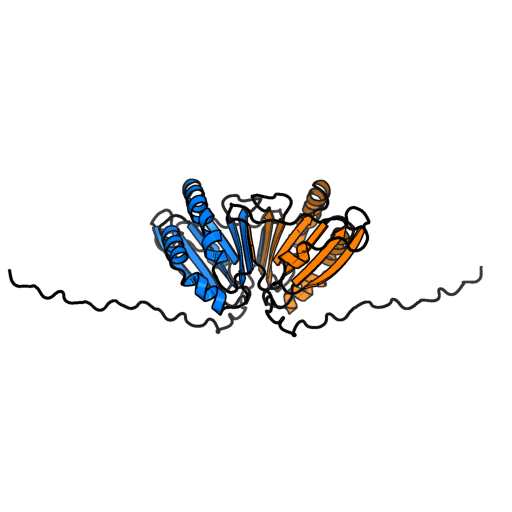 -12.062 1.262 1 84.88 85 ILE A O 1
ATOM 737 N N . THR A 1 86 ? -0.854 -9.898 1.403 1 83 86 THR A N 1
ATOM 738 C CA . THR A 1 86 ? -0.252 -9.742 2.723 1 83 86 THR A CA 1
ATOM 739 C C . THR A 1 86 ? -1.175 -8.961 3.65 1 83 86 THR A C 1
ATOM 741 O O . THR A 1 86 ? -1.818 -8 3.227 1 83 86 THR A O 1
ATOM 744 N N . ASN A 1 87 ? -1.284 -9.461 4.883 1 72.44 87 ASN A N 1
ATOM 745 C CA . ASN A 1 87 ? -2.107 -8.734 5.84 1 72.44 87 ASN A CA 1
ATOM 746 C C . ASN A 1 87 ? -1.261 -7.84 6.742 1 72.44 87 ASN A C 1
ATOM 748 O O . ASN A 1 87 ? -0.041 -7.996 6.809 1 72.44 87 ASN A O 1
ATOM 752 N N . PHE A 1 88 ? -1.882 -6.859 7.371 1 63.09 88 PHE A N 1
ATOM 753 C CA . PHE A 1 88 ? -1.173 -5.844 8.141 1 63.09 88 PHE A CA 1
ATOM 754 C C . PHE A 1 88 ? -0.515 -6.461 9.375 1 63.09 88 PHE A C 1
ATOM 756 O O . PHE A 1 88 ? 0.523 -5.98 9.836 1 63.09 88 PHE A O 1
ATOM 763 N N . GLU A 1 89 ? -1.138 -7.539 9.898 1 63.59 89 GLU A N 1
ATOM 764 C CA . GLU A 1 89 ? -0.538 -8.188 11.062 1 63.59 89 GLU A CA 1
ATOM 765 C C . GLU A 1 89 ? 0.619 -9.094 10.648 1 63.59 89 GLU A C 1
ATOM 767 O O . GLU A 1 89 ? 1.312 -9.648 11.5 1 63.59 89 GLU A O 1
ATOM 772 N N . LEU A 1 90 ? 0.87 -9.016 9.352 1 62.91 90 LEU A N 1
ATOM 773 C CA . LEU A 1 90 ? 1.937 -9.812 8.742 1 62.91 90 LEU A CA 1
ATOM 774 C C . LEU A 1 90 ? 1.881 -11.258 9.219 1 62.91 90 LEU A C 1
ATOM 776 O O . LEU A 1 90 ? 2.918 -11.906 9.367 1 62.91 90 LEU A O 1
ATOM 780 N N . VAL A 1 91 ? 0.705 -11.664 9.617 1 64.81 91 VAL A N 1
ATOM 781 C CA . VAL A 1 91 ? 0.561 -13.016 10.156 1 64.81 91 VAL A CA 1
ATOM 782 C C . VAL A 1 91 ? 0.364 -14.008 9.016 1 64.81 91 VAL A C 1
ATOM 784 O O . VAL A 1 91 ? 0.562 -15.211 9.195 1 64.81 91 VAL A O 1
ATOM 787 N N . GLY A 1 92 ? 0.073 -13.453 7.871 1 73.5 92 GLY A N 1
ATOM 788 C CA . GLY A 1 92 ? -0.181 -14.398 6.797 1 73.5 92 GLY A CA 1
ATOM 789 C C . GLY A 1 92 ? 0.049 -13.812 5.418 1 73.5 92 GLY A C 1
ATOM 790 O O . GLY A 1 92 ? -0.327 -12.672 5.152 1 73.5 92 GLY A O 1
ATOM 791 N N . THR A 1 93 ? 0.833 -14.492 4.582 1 88.19 93 THR A N 1
ATOM 792 C CA . THR A 1 93 ? 1.017 -14.156 3.176 1 88.19 93 THR A CA 1
ATOM 793 C C . THR A 1 93 ? 0.658 -15.336 2.279 1 88.19 93 THR A C 1
ATOM 795 O O . THR A 1 93 ? 0.896 -16.484 2.641 1 88.19 93 THR A O 1
ATOM 798 N N . ARG A 1 94 ? -0.008 -14.984 1.204 1 91.25 94 ARG A N 1
ATOM 799 C CA . ARG A 1 94 ? -0.448 -16 0.263 1 91.25 94 ARG A CA 1
ATOM 800 C C . ARG A 1 94 ? -0.088 -15.625 -1.169 1 91.25 94 ARG A C 1
ATOM 802 O O . ARG A 1 94 ? -0.136 -14.453 -1.536 1 91.25 94 ARG A O 1
ATOM 809 N N . LEU A 1 95 ? 0.248 -16.656 -1.888 1 93.25 95 LEU A N 1
ATOM 810 C CA . LEU A 1 95 ? 0.551 -16.516 -3.309 1 93.25 95 LEU A CA 1
ATOM 811 C C . LEU A 1 95 ? -0.419 -17.328 -4.156 1 93.25 95 LEU A C 1
ATOM 813 O O . LEU A 1 95 ? -0.472 -18.547 -4.039 1 93.25 95 LEU A O 1
ATOM 817 N N . LEU A 1 96 ? -1.188 -16.594 -4.973 1 92.62 96 LEU A N 1
ATOM 818 C CA . LEU A 1 96 ? -2.004 -17.203 -6.008 1 92.62 96 LEU A CA 1
ATOM 819 C C . LEU A 1 96 ? -1.363 -17.031 -7.383 1 92.62 96 LEU A C 1
ATOM 821 O O . LEU A 1 96 ? -1.029 -15.914 -7.777 1 92.62 96 LEU A O 1
ATOM 825 N N . ARG A 1 97 ? -1.197 -18.172 -8.141 1 92.94 97 ARG A N 1
ATOM 826 C CA . ARG A 1 97 ? -0.564 -18.125 -9.453 1 92.94 97 ARG A CA 1
ATOM 827 C C . ARG A 1 97 ? -1.3 -19.031 -10.445 1 92.94 97 ARG A C 1
ATOM 829 O O . ARG A 1 97 ? -1.757 -20.109 -10.086 1 92.94 97 ARG A O 1
ATOM 836 N N . VAL A 1 98 ? -1.409 -18.5 -11.586 1 92.44 98 VAL A N 1
ATOM 837 C CA . VAL A 1 98 ? -1.862 -19.281 -12.727 1 92.44 98 VAL A CA 1
ATOM 838 C C . VAL A 1 98 ? -0.797 -19.266 -13.82 1 92.44 98 VAL A C 1
ATOM 840 O O . VAL A 1 98 ? -0.437 -18.203 -14.328 1 92.44 98 VAL A O 1
ATOM 843 N N . CYS A 1 99 ? -0.337 -20.453 -14.117 1 92.44 99 CYS A N 1
ATOM 844 C CA . CYS A 1 99 ? 0.691 -20.562 -15.148 1 92.44 99 CYS A CA 1
ATOM 845 C C . CYS A 1 99 ? 0.114 -20.281 -16.531 1 92.44 99 CYS A C 1
ATOM 847 O O . CYS A 1 99 ? -0.864 -20.906 -16.938 1 92.44 99 CYS A O 1
ATOM 849 N N . PRO A 1 100 ? 0.688 -19.391 -17.25 1 89.5 100 PRO A N 1
ATOM 850 C CA . PRO A 1 100 ? 0.146 -19.047 -18.562 1 89.5 100 PRO A CA 1
ATOM 851 C C . PRO A 1 100 ? 0.414 -20.141 -19.609 1 89.5 100 PRO A C 1
ATOM 853 O O . PRO A 1 100 ? -0.171 -20.109 -20.688 1 89.5 100 PRO A O 1
ATOM 856 N N . VAL A 1 101 ? 1.269 -21.109 -19.297 1 91.12 101 VAL A N 1
ATOM 857 C CA . VAL A 1 101 ? 1.645 -22.141 -20.25 1 91.12 101 VAL A CA 1
ATOM 858 C C . VAL A 1 101 ? 0.742 -23.359 -20.078 1 91.12 101 VAL A C 1
ATOM 860 O O . VAL A 1 101 ? 0.093 -23.797 -21.031 1 91.12 101 VAL A O 1
ATOM 863 N N . CYS A 1 102 ? 0.634 -23.797 -18.922 1 93.19 102 CYS A N 1
ATOM 864 C CA . CYS A 1 102 ? -0.059 -25.062 -18.734 1 93.19 102 CYS A CA 1
ATOM 865 C C . CYS A 1 102 ? -1.32 -24.875 -17.891 1 93.19 102 CYS A C 1
ATOM 867 O O . CYS A 1 102 ? -1.993 -25.844 -17.547 1 93.19 102 CYS A O 1
ATOM 869 N N . ASN A 1 103 ? -1.65 -23.672 -17.375 1 89.88 103 ASN A N 1
ATOM 870 C CA . ASN A 1 103 ? -2.842 -23.281 -16.625 1 89.88 103 ASN A CA 1
ATOM 871 C C . ASN A 1 103 ? -2.828 -23.875 -15.219 1 89.88 103 ASN A C 1
ATOM 873 O O . ASN A 1 103 ? -3.863 -23.922 -14.555 1 89.88 103 ASN A O 1
ATOM 877 N N . HIS A 1 104 ? -1.662 -24.375 -14.852 1 91.69 104 HIS A N 1
ATOM 878 C CA . HIS A 1 104 ? -1.55 -24.859 -13.484 1 91.69 104 HIS A CA 1
ATOM 879 C C . HIS A 1 104 ? -1.799 -23.734 -12.477 1 91.69 104 HIS A C 1
ATOM 881 O O . HIS A 1 104 ? -1.218 -22.656 -12.594 1 91.69 104 HIS A O 1
ATOM 887 N N . THR A 1 105 ? -2.73 -24.016 -11.492 1 91.44 105 THR A N 1
ATOM 888 C CA . THR A 1 105 ? -3.076 -23.047 -10.469 1 91.44 105 THR A CA 1
ATOM 889 C C . THR A 1 105 ? -2.414 -23.391 -9.141 1 91.44 105 THR A C 1
ATOM 891 O O . THR A 1 105 ? -2.469 -24.547 -8.695 1 91.44 105 THR A O 1
ATOM 894 N N . GLN A 1 106 ? -1.745 -22.422 -8.562 1 91.62 106 GLN A N 1
ATOM 895 C CA . GLN A 1 106 ? -1.14 -22.547 -7.242 1 91.62 106 GLN A CA 1
ATOM 896 C C . GLN A 1 106 ? -1.764 -21.578 -6.246 1 91.62 106 GLN A C 1
ATOM 898 O O . GLN A 1 106 ? -2.041 -20.422 -6.59 1 91.62 106 GLN A O 1
ATOM 903 N N . ASP A 1 107 ? -2.094 -22.062 -5.113 1 90.44 107 ASP A N 1
ATOM 904 C CA . ASP A 1 107 ? -2.5 -21.297 -3.938 1 90.44 107 ASP A CA 1
ATOM 905 C C . ASP A 1 107 ? -1.715 -21.734 -2.701 1 90.44 107 ASP A C 1
ATOM 907 O O . ASP A 1 107 ? -2.031 -22.75 -2.086 1 90.44 107 ASP A O 1
ATOM 911 N N . LYS A 1 108 ? -0.743 -20.938 -2.369 1 91.44 108 LYS A N 1
ATOM 912 C CA . LYS A 1 108 ? 0.184 -21.422 -1.351 1 91.44 108 LYS A CA 1
ATOM 913 C C . LYS A 1 108 ? 0.465 -20.344 -0.308 1 91.44 108 LYS A C 1
ATOM 915 O O . LYS A 1 108 ? 0.706 -19.188 -0.655 1 91.44 108 LYS A O 1
ATOM 920 N N . LYS A 1 109 ? 0.371 -20.75 0.938 1 90.75 109 LYS A N 1
ATOM 921 C CA . LYS A 1 109 ? 0.849 -19.906 2.025 1 90.75 109 LYS A CA 1
ATOM 922 C C . LYS A 1 109 ? 2.373 -19.906 2.098 1 90.75 109 LYS A C 1
ATOM 924 O O . LYS A 1 109 ? 3.012 -20.922 1.808 1 90.75 109 LYS A O 1
ATOM 929 N N . TYR A 1 110 ? 2.924 -18.734 2.488 1 89.81 110 TYR A N 1
ATOM 930 C CA . TYR A 1 110 ? 4.371 -18.688 2.682 1 89.81 110 TYR A CA 1
ATOM 931 C C . TYR A 1 110 ? 4.75 -17.625 3.707 1 89.81 110 TYR A C 1
ATOM 933 O O . TYR A 1 110 ? 3.924 -16.797 4.082 1 89.81 110 TYR A O 1
ATOM 941 N N . ASN A 1 111 ? 6.02 -17.766 4.215 1 89.19 111 ASN A N 1
ATOM 942 C CA . ASN A 1 111 ? 6.582 -16.75 5.113 1 89.19 111 ASN A CA 1
ATOM 943 C C . ASN A 1 111 ? 7.055 -15.523 4.348 1 89.19 111 ASN A C 1
ATOM 945 O O . ASN A 1 111 ? 7.863 -15.633 3.426 1 89.19 111 ASN A O 1
ATOM 949 N N . LEU A 1 112 ? 6.531 -14.367 4.773 1 88 112 LEU A N 1
ATOM 950 C CA . LEU A 1 112 ? 6.879 -13.117 4.098 1 88 112 LEU A CA 1
ATOM 951 C C . LEU A 1 112 ? 8.391 -12.93 4.051 1 88 112 LEU A C 1
ATOM 953 O O . LEU A 1 112 ? 8.922 -12.359 3.1 1 88 112 LEU A O 1
ATOM 957 N N . ALA A 1 113 ? 9.109 -13.43 4.992 1 88.81 113 ALA A N 1
ATOM 958 C CA . ALA A 1 113 ? 10.562 -13.289 5.074 1 88.81 113 ALA A CA 1
ATOM 959 C C . ALA A 1 113 ? 11.25 -14.047 3.947 1 88.81 113 ALA A C 1
ATOM 961 O O . ALA A 1 113 ? 12.445 -13.859 3.701 1 88.81 113 ALA A O 1
ATOM 962 N N . GLU A 1 114 ? 10.492 -14.859 3.258 1 91.5 114 GLU A N 1
ATOM 963 C CA . GLU A 1 114 ? 11.055 -15.656 2.17 1 91.5 114 GLU A CA 1
ATOM 964 C C . GLU A 1 114 ? 10.359 -15.352 0.847 1 91.5 114 GLU A C 1
ATOM 966 O O . GLU A 1 114 ? 10.227 -16.234 -0.007 1 91.5 114 GLU A O 1
ATOM 971 N N . GLU A 1 115 ? 9.922 -14.203 0.688 1 89.62 115 GLU A N 1
ATOM 972 C CA . GLU A 1 115 ? 9.102 -13.852 -0.461 1 89.62 115 GLU A CA 1
ATOM 973 C C . GLU A 1 115 ? 9.875 -14 -1.768 1 89.62 115 GLU A C 1
ATOM 975 O O . GLU A 1 115 ? 9.367 -14.578 -2.732 1 89.62 115 GLU A O 1
ATOM 980 N N . GLN A 1 116 ? 11.094 -13.547 -1.812 1 90.44 116 GLN A N 1
ATOM 981 C CA . GLN A 1 116 ? 11.859 -13.594 -3.055 1 90.44 116 GLN A CA 1
ATOM 982 C C . GLN A 1 116 ? 12.125 -15.039 -3.473 1 90.44 116 GLN A C 1
ATOM 984 O O . GLN A 1 116 ? 12 -15.383 -4.648 1 90.44 116 GLN A O 1
ATOM 989 N N . ALA A 1 117 ? 12.484 -15.836 -2.58 1 93.44 117 ALA A N 1
ATOM 990 C CA . ALA A 1 117 ? 12.719 -17.25 -2.881 1 93.44 117 ALA A CA 1
ATOM 991 C C . ALA A 1 117 ? 11.453 -17.906 -3.434 1 93.44 117 ALA A C 1
ATOM 993 O O . ALA A 1 117 ? 11.516 -18.656 -4.41 1 93.44 117 ALA A O 1
ATOM 994 N N . VAL A 1 118 ? 10.344 -17.609 -2.834 1 93.19 118 VAL A N 1
ATOM 995 C CA . VAL A 1 118 ? 9.07 -18.203 -3.236 1 93.19 118 VAL A CA 1
ATOM 996 C C . VAL A 1 118 ? 8.688 -17.703 -4.625 1 93.19 118 VAL A C 1
ATOM 998 O O . VAL A 1 118 ? 8.25 -18.484 -5.477 1 93.19 118 VAL A O 1
ATOM 1001 N N . LEU A 1 119 ? 8.891 -16.438 -4.898 1 92.06 119 LEU A N 1
ATOM 1002 C CA . LEU A 1 119 ? 8.508 -15.844 -6.18 1 92.06 119 LEU A CA 1
ATOM 1003 C C . LEU A 1 119 ? 9.383 -16.375 -7.305 1 92.06 119 LEU A C 1
ATOM 1005 O O . LEU A 1 119 ? 8.977 -16.375 -8.469 1 92.06 119 LEU A O 1
ATOM 1009 N N . HIS A 1 120 ? 10.547 -16.891 -6.98 1 94.44 120 HIS A N 1
ATOM 1010 C CA . HIS A 1 120 ? 11.469 -17.391 -7.996 1 94.44 120 HIS A CA 1
ATOM 1011 C C . HIS A 1 120 ? 11.211 -18.859 -8.297 1 94.44 120 HIS A C 1
ATOM 1013 O O . HIS A 1 120 ? 11.852 -19.438 -9.172 1 94.44 120 HIS A O 1
ATOM 1019 N N . GLU A 1 121 ? 10.32 -19.438 -7.586 1 95.56 121 GLU A N 1
ATOM 1020 C CA . GLU A 1 121 ? 9.977 -20.828 -7.891 1 95.56 121 GLU A CA 1
ATOM 1021 C C . GLU A 1 121 ? 9.359 -20.953 -9.281 1 95.56 121 GLU A C 1
ATOM 1023 O O . GLU A 1 121 ? 8.57 -20.094 -9.688 1 95.56 121 GLU A O 1
ATOM 1028 N N . GLN A 1 122 ? 9.703 -22.016 -9.953 1 95.5 122 GLN A N 1
ATOM 1029 C CA . GLN A 1 122 ? 9.125 -22.312 -11.258 1 95.5 122 GLN A CA 1
ATOM 1030 C C . GLN A 1 122 ? 7.805 -23.078 -11.109 1 95.5 122 GLN A C 1
ATOM 1032 O O . GLN A 1 122 ? 7.508 -23.609 -10.047 1 95.5 122 GLN A O 1
ATOM 1037 N N . CYS A 1 123 ? 6.996 -22.938 -12.219 1 95.56 123 CYS A N 1
ATOM 1038 C CA . CYS A 1 123 ? 5.82 -23.797 -12.258 1 95.56 123 CYS A CA 1
ATOM 1039 C C . CYS A 1 123 ? 6.211 -25.25 -12.055 1 95.56 123 CYS A C 1
ATOM 1041 O O . CYS A 1 123 ? 7.055 -25.781 -12.781 1 95.56 123 CYS A O 1
ATOM 1043 N N . PRO A 1 124 ? 5.617 -25.875 -11.094 1 95.75 124 PRO A N 1
ATOM 1044 C CA . PRO A 1 124 ? 6.027 -27.25 -10.805 1 95.75 124 PRO A CA 1
ATOM 1045 C C . PRO A 1 124 ? 5.582 -28.234 -11.891 1 95.75 124 PRO A C 1
ATOM 1047 O O . PRO A 1 124 ? 6.086 -29.359 -11.945 1 95.75 124 PRO A O 1
ATOM 1050 N N . GLN A 1 125 ? 4.676 -27.812 -12.672 1 95.69 125 GLN A N 1
ATOM 1051 C CA . GLN A 1 125 ? 4.125 -28.719 -13.688 1 95.69 125 GLN A CA 1
ATOM 1052 C C . GLN A 1 125 ? 4.906 -28.625 -14.992 1 95.69 125 GLN A C 1
ATOM 1054 O O . GLN A 1 125 ? 5.184 -29.641 -15.633 1 95.69 125 GLN A O 1
ATOM 1059 N N . CYS A 1 126 ? 5.293 -27.5 -15.461 1 97.31 126 CYS A N 1
ATOM 1060 C CA . CYS A 1 126 ? 5.871 -27.391 -16.797 1 97.31 126 CYS A CA 1
ATOM 1061 C C . CYS A 1 126 ? 7.203 -26.641 -16.75 1 97.31 126 CYS A C 1
ATOM 1063 O O . CYS A 1 126 ? 7.848 -26.453 -17.781 1 97.31 126 CYS A O 1
ATOM 1065 N N . GLY A 1 127 ? 7.574 -26.141 -15.641 1 96.56 127 GLY A N 1
ATOM 1066 C CA . GLY A 1 127 ? 8.883 -25.531 -15.461 1 96.56 127 GLY A CA 1
ATOM 1067 C C . GLY A 1 127 ? 8.93 -24.078 -15.875 1 96.56 127 GLY A C 1
ATOM 1068 O O . GLY A 1 127 ? 10.008 -23.484 -15.938 1 96.56 127 GLY A O 1
ATOM 1069 N N . PHE A 1 128 ? 7.816 -23.406 -16.125 1 94.94 128 PHE A N 1
ATOM 1070 C CA . PHE A 1 128 ? 7.754 -22 -16.5 1 94.94 128 PHE A CA 1
ATOM 1071 C C . PHE A 1 128 ? 8.344 -21.109 -15.406 1 94.94 128 PHE A C 1
ATOM 1073 O O . PHE A 1 128 ? 8.062 -21.312 -14.219 1 94.94 128 PHE A O 1
ATOM 1080 N N . HIS A 1 129 ? 9.234 -20.109 -15.828 1 94.12 129 HIS A N 1
ATOM 1081 C CA . HIS A 1 129 ? 9.773 -19.109 -14.922 1 94.12 129 HIS A CA 1
ATOM 1082 C C . HIS A 1 129 ? 8.883 -17.875 -14.883 1 94.12 129 HIS A C 1
ATOM 1084 O O . HIS A 1 129 ? 8.805 -17.109 -15.852 1 94.12 129 HIS A O 1
ATOM 1090 N N . PHE A 1 130 ? 8.219 -17.625 -13.758 1 91.62 130 PHE A N 1
ATOM 1091 C CA . PHE A 1 130 ? 7.371 -16.438 -13.602 1 91.62 130 PHE A CA 1
ATOM 1092 C C . PHE A 1 130 ? 8.211 -15.172 -13.539 1 91.62 130 PHE A C 1
ATOM 1094 O O . PHE A 1 130 ? 9.289 -15.164 -12.93 1 91.62 130 PHE A O 1
ATOM 1101 N N . PRO A 1 131 ? 7.625 -14.125 -14.164 1 88.31 131 PRO A N 1
ATOM 1102 C CA . PRO A 1 131 ? 8.336 -12.859 -13.977 1 88.31 131 PRO A CA 1
ATOM 1103 C C . PRO A 1 131 ? 8.312 -12.375 -12.531 1 88.31 131 PRO A C 1
ATOM 1105 O O . PRO A 1 131 ? 7.305 -12.547 -11.836 1 88.31 131 PRO A O 1
ATOM 1108 N N . VAL A 1 132 ? 9.453 -11.906 -12.047 1 84.62 132 VAL A N 1
ATOM 1109 C CA . VAL A 1 132 ? 9.562 -11.359 -10.695 1 84.62 132 VAL A CA 1
ATOM 1110 C C . VAL A 1 132 ? 9.992 -9.898 -10.766 1 84.62 132 VAL A C 1
ATOM 1112 O O . VAL A 1 132 ? 10.797 -9.523 -11.625 1 84.62 132 VAL A O 1
ATOM 1115 N N . LEU A 1 133 ? 9.328 -9.117 -9.906 1 78.31 133 LEU A N 1
ATOM 1116 C CA . LEU A 1 133 ? 9.797 -7.746 -9.773 1 78.31 133 LEU A CA 1
ATOM 1117 C C . LEU A 1 133 ? 11.188 -7.707 -9.141 1 78.31 133 LEU A C 1
ATOM 1119 O O . LEU A 1 133 ? 11.352 -8.07 -7.973 1 78.31 133 LEU A O 1
ATOM 1123 N N . GLU A 1 134 ? 12.094 -7.426 -9.992 1 70.75 134 GLU A N 1
ATOM 1124 C CA . GLU A 1 134 ? 13.461 -7.414 -9.492 1 70.75 134 GLU A CA 1
ATOM 1125 C C . GLU A 1 134 ? 13.836 -6.039 -8.953 1 70.75 134 GLU A C 1
ATOM 1127 O O . GLU A 1 134 ? 13.141 -5.055 -9.203 1 70.75 134 GLU A O 1
ATOM 1132 N N . GLU A 1 135 ? 14.938 -6.074 -8.273 1 68.25 135 GLU A N 1
ATOM 1133 C CA . GLU A 1 135 ? 15.492 -4.828 -7.754 1 68.25 135 GLU A CA 1
ATOM 1134 C C . GLU A 1 135 ? 15.875 -3.879 -8.891 1 68.25 135 GLU A C 1
ATOM 1136 O O . GLU A 1 135 ? 16.375 -4.316 -9.922 1 68.25 135 GLU A O 1
ATOM 1141 N N . THR A 1 136 ? 15.312 -2.719 -8.742 1 69.56 136 THR A N 1
ATOM 1142 C CA . THR A 1 136 ? 15.695 -1.672 -9.688 1 69.56 136 THR A CA 1
ATOM 1143 C C . THR A 1 136 ? 16.625 -0.659 -9.016 1 69.56 136 THR A C 1
ATOM 1145 O O . THR A 1 136 ? 16.688 -0.579 -7.789 1 69.56 136 THR A O 1
ATOM 1148 N N . PRO A 1 137 ? 17.344 -0.089 -9.93 1 71.56 137 PRO A N 1
ATOM 1149 C CA . PRO A 1 137 ? 18.125 0.993 -9.352 1 71.56 137 PRO A CA 1
ATOM 1150 C C . PRO A 1 137 ? 17.266 2.059 -8.672 1 71.56 137 PRO A C 1
ATOM 1152 O O . PRO A 1 137 ? 17.734 2.742 -7.758 1 71.56 137 PRO A O 1
ATOM 1155 N N . SER A 1 138 ? 16.094 2.008 -9.141 1 72.88 138 SER A N 1
ATOM 1156 C CA . SER A 1 138 ? 15.141 2.893 -8.469 1 72.88 138 SER A CA 1
ATOM 1157 C C . SER A 1 138 ? 14.57 2.238 -7.215 1 72.88 138 SER A C 1
ATOM 1159 O O . SER A 1 138 ? 14.609 1.015 -7.074 1 72.88 138 SER A O 1
ATOM 1161 N N . SER A 1 139 ? 14.617 3.027 -6.078 1 77.56 139 SER A N 1
ATOM 1162 C CA . SER A 1 139 ? 14.164 2.551 -4.773 1 77.56 139 SER A CA 1
ATOM 1163 C C . SER A 1 139 ? 12.648 2.396 -4.738 1 77.56 139 SER A C 1
ATOM 1165 O O . SER A 1 139 ? 12.039 2.471 -3.668 1 77.56 139 SER A O 1
ATOM 1167 N N . PHE A 1 140 ? 12.023 2.076 -6.008 1 85 140 PHE A N 1
ATOM 1168 C CA . PHE A 1 140 ? 10.562 2.002 -6.055 1 85 140 PHE A CA 1
ATOM 1169 C C . PHE A 1 140 ? 10.078 0.618 -5.637 1 85 140 PHE A C 1
ATOM 1171 O O . PHE A 1 140 ? 8.906 0.437 -5.32 1 85 140 PHE A O 1
ATOM 1178 N N . ALA A 1 141 ? 11.07 -0.348 -5.746 1 86.38 141 ALA A N 1
ATOM 1179 C CA . ALA A 1 141 ? 10.828 -1.699 -5.25 1 86.38 141 ALA A CA 1
ATOM 1180 C C . ALA A 1 141 ? 12.094 -2.291 -4.633 1 86.38 141 ALA A C 1
ATOM 1182 O O . ALA A 1 141 ? 13.117 -2.42 -5.305 1 86.38 141 ALA A O 1
ATOM 1183 N N . VAL A 1 142 ? 11.984 -2.51 -3.369 1 89.12 142 VAL A N 1
ATOM 1184 C CA . VAL A 1 142 ? 13.117 -3.09 -2.648 1 89.12 142 VAL A CA 1
ATOM 1185 C C . VAL A 1 142 ? 12.648 -4.312 -1.858 1 89.12 142 VAL A C 1
ATOM 1187 O O . VAL A 1 142 ? 11.672 -4.242 -1.112 1 89.12 142 VAL A O 1
ATOM 1190 N N . PHE A 1 143 ? 13.359 -5.418 -2.176 1 89.12 143 PHE A N 1
ATOM 1191 C CA . PHE A 1 143 ? 12.969 -6.676 -1.555 1 89.12 143 PHE A CA 1
ATOM 1192 C C . PHE A 1 143 ? 14.18 -7.387 -0.956 1 89.12 143 PHE A C 1
ATOM 1194 O O . PHE A 1 143 ? 15.25 -7.422 -1.564 1 89.12 143 PHE A O 1
ATOM 1201 N N . LYS A 1 144 ? 13.938 -7.922 0.208 1 90.44 144 LYS A N 1
ATOM 1202 C CA . LYS A 1 144 ? 14.992 -8.664 0.899 1 90.44 144 LYS A CA 1
ATOM 1203 C C . LYS A 1 144 ? 14.414 -9.836 1.685 1 90.44 144 LYS A C 1
ATOM 1205 O O . LYS A 1 144 ? 13.523 -9.656 2.518 1 90.44 144 LYS A O 1
ATOM 1210 N N . ASP A 1 145 ? 14.953 -11 1.408 1 90.44 145 ASP A N 1
ATOM 1211 C CA . ASP A 1 145 ? 14.625 -12.164 2.229 1 90.44 145 ASP A CA 1
ATOM 1212 C C . ASP A 1 145 ? 15.438 -12.172 3.521 1 90.44 145 ASP A C 1
ATOM 1214 O O . ASP A 1 145 ? 16.609 -11.812 3.52 1 90.44 145 ASP A O 1
ATOM 1218 N N . VAL A 1 146 ? 14.75 -12.57 4.555 1 90.25 146 VAL A N 1
ATOM 1219 C CA . VAL A 1 146 ? 15.398 -12.75 5.852 1 90.25 146 VAL A CA 1
ATOM 1220 C C . VAL A 1 146 ? 15.148 -14.164 6.363 1 90.25 146 VAL A C 1
ATOM 1222 O O . VAL A 1 146 ? 14.305 -14.383 7.238 1 90.25 146 VAL A O 1
ATOM 1225 N N . PRO A 1 147 ? 15.883 -15.016 5.906 1 84.38 147 PRO A N 1
ATOM 1226 C CA . PRO A 1 147 ? 15.648 -16.406 6.281 1 84.38 147 PRO A CA 1
ATOM 1227 C C . PRO A 1 147 ? 15.695 -16.625 7.793 1 84.38 147 PRO A C 1
ATOM 1229 O O . PRO A 1 147 ? 16.453 -15.953 8.5 1 84.38 147 PRO A O 1
ATOM 1232 N N . GLY A 1 148 ? 14.906 -17.625 8.328 1 79.5 148 GLY A N 1
ATOM 1233 C CA . GLY A 1 148 ? 14.992 -18.094 9.703 1 79.5 148 GLY A CA 1
ATOM 1234 C C . GLY A 1 148 ? 14.023 -17.391 10.641 1 79.5 148 GLY A C 1
ATOM 1235 O O . GLY A 1 148 ? 14.055 -17.625 11.852 1 79.5 148 GLY A O 1
ATOM 1236 N N . ILE A 1 149 ? 13.258 -16.469 10.133 1 77.56 149 ILE A N 1
ATOM 1237 C CA . ILE A 1 149 ? 12.258 -15.844 10.984 1 77.56 149 ILE A CA 1
ATOM 1238 C C . ILE A 1 149 ? 11.062 -16.781 11.156 1 77.56 149 ILE A C 1
ATOM 1240 O O . ILE A 1 149 ? 10.508 -17.281 10.172 1 77.56 149 ILE A O 1
ATOM 1244 N N . PRO A 1 150 ? 10.734 -17.047 12.477 1 71.38 150 PRO A N 1
ATOM 1245 C CA . PRO A 1 150 ? 9.586 -17.938 12.672 1 71.38 150 PRO A CA 1
ATOM 1246 C C . PRO A 1 150 ? 8.266 -17.297 12.227 1 71.38 150 PRO A C 1
ATOM 1248 O O . PRO A 1 150 ? 8.078 -16.094 12.375 1 71.38 150 PRO A O 1
ATOM 1251 N N . MET A 1 151 ? 7.531 -18.031 11.516 1 64.88 151 MET A N 1
ATOM 1252 C CA . MET A 1 151 ? 6.18 -17.594 11.188 1 64.88 151 MET A CA 1
ATOM 1253 C C . MET A 1 151 ? 5.266 -17.672 12.406 1 64.88 151 MET A C 1
ATOM 1255 O O . MET A 1 151 ? 5.285 -18.656 13.141 1 64.88 151 MET A O 1
ATOM 1259 N N . PRO A 1 152 ? 4.672 -16.594 12.773 1 58.19 152 PRO A N 1
ATOM 1260 C CA . PRO A 1 152 ? 3.725 -16.766 13.875 1 58.19 152 PRO A CA 1
ATOM 1261 C C . PRO A 1 152 ? 2.658 -17.828 13.57 1 58.19 152 PRO A C 1
ATOM 1263 O O . PRO A 1 152 ? 2.213 -17.938 12.422 1 58.19 152 PRO A O 1
ATOM 1266 N N . GLU A 1 153 ? 2.629 -18.922 14.18 1 52.06 153 GLU A N 1
ATOM 1267 C CA . GLU A 1 153 ? 1.701 -20.047 14.062 1 52.06 153 GLU A CA 1
ATOM 1268 C C . GLU A 1 153 ? 0.257 -19.562 13.977 1 52.06 153 GLU A C 1
ATOM 1270 O O . GLU A 1 153 ? -0.665 -20.359 13.812 1 52.06 153 GLU A O 1
ATOM 1275 N N . GLY A 1 154 ? -0.058 -18.328 14.273 1 47.38 154 GLY A N 1
ATOM 1276 C CA . GLY A 1 154 ? -1.467 -18.125 14.57 1 47.38 154 GLY A CA 1
ATOM 1277 C C . GLY A 1 154 ? -2.33 -18.016 13.328 1 47.38 154 GLY A C 1
ATOM 1278 O O . GLY A 1 154 ? -3.408 -17.422 13.359 1 47.38 154 GLY A O 1
ATOM 1279 N N . ALA A 1 155 ? -1.889 -18.266 12.227 1 45.19 155 ALA A N 1
ATOM 1280 C CA . ALA A 1 155 ? -2.947 -18.172 11.227 1 45.19 155 ALA A CA 1
ATOM 1281 C C . ALA A 1 155 ? -4.113 -19.094 11.562 1 45.19 155 ALA A C 1
ATOM 1283 O O . ALA A 1 155 ? -3.912 -20.281 11.812 1 45.19 155 ALA A O 1
ATOM 1284 N N . PRO A 1 156 ? -5.23 -18.469 11.922 1 40.88 156 PRO A N 1
ATOM 1285 C CA . PRO A 1 156 ? -6.305 -19.453 12.07 1 40.88 156 PRO A CA 1
ATOM 1286 C C . PRO A 1 156 ? -6.453 -20.359 10.844 1 40.88 156 PRO A C 1
ATOM 1288 O O . PRO A 1 156 ? -6.277 -19.891 9.719 1 40.88 156 PRO A O 1
ATOM 1291 N N . LYS A 1 157 ? -6.25 -21.641 10.992 1 39.56 157 LYS A N 1
ATOM 1292 C CA . LYS A 1 157 ? -6.598 -22.625 9.969 1 39.56 157 LYS A CA 1
ATOM 1293 C C . LYS A 1 157 ? -7.93 -22.281 9.305 1 39.56 157 LYS A C 1
ATOM 1295 O O . LYS A 1 157 ? -8.953 -22.172 9.984 1 39.56 157 LYS A O 1
ATOM 1300 N N . GLU A 1 158 ? -7.906 -21.5 8.312 1 39.25 158 GLU A N 1
ATOM 1301 C CA . GLU A 1 158 ? -9.164 -21.438 7.578 1 39.25 158 GLU A CA 1
ATOM 1302 C C . GLU A 1 158 ? -9.82 -22.812 7.48 1 39.25 158 GLU A C 1
ATOM 1304 O O . GLU A 1 158 ? -9.141 -23.812 7.25 1 39.25 158 GLU A O 1
ATOM 1309 N N . VAL A 1 159 ? -11.023 -22.922 8.125 1 34 159 VAL A N 1
ATOM 1310 C CA . VAL A 1 159 ? -11.93 -24.062 7.969 1 34 159 VAL A CA 1
ATOM 1311 C C . VAL A 1 159 ? -12.133 -24.344 6.48 1 34 159 VAL A C 1
ATOM 1313 O O . VAL A 1 159 ? -12.43 -23.438 5.703 1 34 159 VAL A O 1
ATOM 1316 N N . ASP A 1 160 ? -11.453 -25.297 5.91 1 32.34 160 ASP A N 1
ATOM 1317 C CA . ASP A 1 160 ? -11.734 -25.891 4.613 1 32.34 160 ASP A CA 1
ATOM 1318 C C . ASP A 1 160 ? -13.242 -26.031 4.395 1 32.34 160 ASP A C 1
ATOM 1320 O O . ASP A 1 160 ? -13.891 -26.844 5.051 1 32.34 160 ASP A O 1
ATOM 1324 N N . GLY A 1 161 ? -13.883 -24.891 4.316 1 30.28 161 GLY A N 1
ATOM 1325 C CA . GLY A 1 161 ? -15.289 -25.109 4.02 1 30.28 161 GLY A CA 1
ATOM 1326 C C . GLY A 1 161 ? -15.508 -25.938 2.77 1 30.28 161 GLY A C 1
ATOM 1327 O O . GLY A 1 161 ? -15.961 -25.422 1.744 1 30.28 161 GLY A O 1
ATOM 1328 N N . ARG A 1 162 ? -14.508 -26.75 2.299 1 32.97 162 ARG A N 1
ATOM 1329 C CA . ARG A 1 162 ? -15.008 -27.625 1.245 1 32.97 162 ARG A CA 1
ATOM 1330 C C . ARG A 1 162 ? -16.234 -28.406 1.719 1 32.97 162 ARG A C 1
ATOM 1332 O O . ARG A 1 162 ? -16.094 -29.359 2.504 1 32.97 162 ARG A O 1
ATOM 1339 N N . HIS A 1 163 ? -17.391 -27.734 2.014 1 32.44 163 HIS A N 1
ATOM 1340 C CA . HIS A 1 163 ? -18.547 -28.625 2.064 1 32.44 163 HIS A CA 1
ATOM 1341 C C . HIS A 1 163 ? -18.562 -29.562 0.861 1 32.44 163 HIS A C 1
ATOM 1343 O O . HIS A 1 163 ? -18.656 -29.109 -0.282 1 32.44 163 HIS A O 1
ATOM 1349 N N . THR A 1 164 ? -17.859 -30.656 0.902 1 29.17 164 THR A N 1
ATOM 1350 C CA . THR A 1 164 ? -18.109 -31.781 0.017 1 29.17 164 THR A CA 1
ATOM 1351 C C . THR A 1 164 ? -19.609 -32.031 -0.142 1 29.17 164 THR A C 1
ATOM 1353 O O . THR A 1 164 ? -20.312 -32.281 0.837 1 29.17 164 THR A O 1
ATOM 1356 N N . ASP A 1 165 ? -20.266 -31.234 -1.008 1 30.75 165 ASP A N 1
ATOM 1357 C CA . ASP A 1 165 ? -21.625 -31.609 -1.399 1 30.75 165 ASP A CA 1
ATOM 1358 C C . ASP A 1 165 ? -21.75 -33.125 -1.525 1 30.75 165 ASP A C 1
ATOM 1360 O O . ASP A 1 165 ? -20.938 -33.781 -2.172 1 30.75 165 ASP A O 1
ATOM 1364 N N . GLY A 1 166 ? -22.25 -33.781 -0.491 1 29.69 166 GLY A N 1
ATOM 1365 C CA . GLY A 1 166 ? -22.703 -35.156 -0.469 1 29.69 166 GLY A CA 1
ATOM 1366 C C . GLY A 1 166 ? -23.328 -35.594 -1.779 1 29.69 166 GLY A C 1
ATOM 1367 O O . GLY A 1 166 ? -23.922 -34.781 -2.5 1 29.69 166 GLY A O 1
ATOM 1368 N N . ASN A 1 167 ? -22.859 -36.656 -2.328 1 31.95 167 ASN A N 1
ATOM 1369 C CA . ASN A 1 167 ? -23.234 -37.5 -3.475 1 31.95 167 ASN A CA 1
ATOM 1370 C C . ASN A 1 167 ? -24.75 -37.719 -3.539 1 31.95 167 ASN A C 1
ATOM 1372 O O . ASN A 1 167 ? -25.297 -38.469 -2.746 1 31.95 167 ASN A O 1
ATOM 1376 N N . LYS A 1 168 ? -25.562 -36.625 -3.605 1 32.41 168 LYS A N 1
ATOM 1377 C CA . LYS A 1 168 ? -26.969 -37 -3.799 1 32.41 168 LYS A CA 1
ATOM 1378 C C . LYS A 1 168 ? -27.109 -37.969 -4.957 1 32.41 168 LYS A C 1
ATOM 1380 O O . LYS A 1 168 ? -26.75 -37.656 -6.094 1 32.41 168 LYS A O 1
ATOM 1385 N N . GLU A 1 169 ? -27.031 -39.25 -4.66 1 32.03 169 GLU A N 1
ATOM 1386 C CA . GLU A 1 169 ? -27.5 -40.375 -5.449 1 32.03 169 GLU A CA 1
ATOM 1387 C C . GLU A 1 169 ? -28.875 -40.094 -6.066 1 32.03 169 GLU A C 1
ATOM 1389 O O . GLU A 1 169 ? -29.844 -39.875 -5.348 1 32.03 169 GLU A O 1
ATOM 1394 N N . SER A 1 170 ? -28.875 -39.219 -7.102 1 30.52 170 SER A N 1
ATOM 1395 C CA . SER A 1 170 ? -30.078 -39.062 -7.93 1 30.52 170 SER A CA 1
ATOM 1396 C C . SER A 1 170 ? -30.719 -40.438 -8.203 1 30.52 170 SER A C 1
ATOM 1398 O O . SER A 1 170 ? -30.047 -41.344 -8.664 1 30.52 170 SER A O 1
ATOM 1400 N N . SER A 1 171 ? -31.703 -40.781 -7.367 1 29.98 171 SER A N 1
ATOM 1401 C CA . SER A 1 171 ? -32.625 -41.875 -7.555 1 29.98 171 SER A CA 1
ATOM 1402 C C . SER A 1 171 ? -33.125 -41.938 -8.992 1 29.98 171 SER A C 1
ATOM 1404 O O . SER A 1 171 ? -33.562 -40.938 -9.555 1 29.98 171 SER A O 1
ATOM 1406 N N . ALA A 1 172 ? -32.656 -42.875 -9.844 1 32.34 172 ALA A N 1
ATOM 1407 C CA . ALA A 1 172 ? -33.094 -43.406 -11.141 1 32.34 172 ALA A CA 1
ATOM 1408 C C . ALA A 1 172 ? -34.625 -43.562 -11.18 1 32.34 172 ALA A C 1
ATOM 1410 O O . ALA A 1 172 ? -35.188 -44.375 -10.438 1 32.34 172 ALA A O 1
ATOM 1411 N N . CYS A 1 173 ? -35.344 -42.438 -11.195 1 26.36 173 CYS A N 1
ATOM 1412 C CA . CYS A 1 173 ? -36.75 -42.719 -11.469 1 26.36 173 CYS A CA 1
ATOM 1413 C C . CYS A 1 173 ? -36.906 -43.594 -12.688 1 26.36 173 CYS A C 1
ATOM 1415 O O . CYS A 1 173 ? -36.219 -43.406 -13.703 1 26.36 173 CYS A O 1
ATOM 1417 N N . PRO A 1 174 ? -37.531 -44.688 -12.523 1 34.16 174 PRO A N 1
ATOM 1418 C CA . PRO A 1 174 ? -37.906 -45.75 -13.453 1 34.16 174 PRO A CA 1
ATOM 1419 C C . PRO A 1 174 ? -38.656 -45.219 -14.688 1 34.16 174 PRO A C 1
ATOM 1421 O O . PRO A 1 174 ? -39.625 -44.5 -14.547 1 34.16 174 PRO A O 1
ATOM 1424 N N . MET A 1 175 ? -37.969 -44.5 -15.727 1 22.58 175 MET A N 1
ATOM 1425 C CA . MET A 1 175 ? -38.844 -44.812 -16.844 1 22.58 175 MET A CA 1
ATOM 1426 C C . MET A 1 175 ? -38.844 -46.281 -17.172 1 22.58 175 MET A C 1
ATOM 1428 O O . MET A 1 175 ? -37.812 -46.969 -17.062 1 22.58 175 MET A O 1
ATOM 1432 N N . MET B 1 1 ? 2.252 2.049 6 1 85.44 1 MET B N 1
ATOM 1433 C CA . MET B 1 1 ? 1.883 2.635 4.715 1 85.44 1 MET B CA 1
ATOM 1434 C C . MET B 1 1 ? 1.894 4.156 4.789 1 85.44 1 MET B C 1
ATOM 1436 O O . MET B 1 1 ? 1.542 4.734 5.82 1 85.44 1 MET B O 1
ATOM 1440 N N . GLN B 1 2 ? 2.266 4.766 3.668 1 89.19 2 GLN B N 1
ATOM 1441 C CA . GLN B 1 2 ? 2.227 6.223 3.615 1 89.19 2 GLN B CA 1
ATOM 1442 C C . GLN B 1 2 ? 1.656 6.711 2.287 1 89.19 2 GLN B C 1
ATOM 1444 O O . GLN B 1 2 ? 1.872 6.086 1.246 1 89.19 2 GLN B O 1
ATOM 1449 N N . ARG B 1 3 ? 0.902 7.723 2.381 1 88.94 3 ARG B N 1
ATOM 1450 C CA . ARG B 1 3 ? 0.45 8.492 1.227 1 88.94 3 ARG B CA 1
ATOM 1451 C C . ARG B 1 3 ? 1.006 9.914 1.265 1 88.94 3 ARG B C 1
ATOM 1453 O O . ARG B 1 3 ? 0.897 10.602 2.281 1 88.94 3 ARG B O 1
ATOM 1460 N N . VAL B 1 4 ? 1.572 10.242 0.112 1 91.56 4 VAL B N 1
ATOM 1461 C CA . VAL B 1 4 ? 2.305 11.508 0.113 1 91.56 4 VAL B CA 1
ATOM 1462 C C . VAL B 1 4 ? 1.847 12.367 -1.06 1 91.56 4 VAL B C 1
ATOM 1464 O O . VAL B 1 4 ? 1.649 11.867 -2.168 1 91.56 4 VAL B O 1
ATOM 1467 N N . ARG B 1 5 ? 1.674 13.586 -0.768 1 92.56 5 ARG B N 1
ATOM 1468 C CA . ARG B 1 5 ? 1.512 14.609 -1.794 1 92.56 5 ARG B CA 1
ATOM 1469 C C . ARG B 1 5 ? 2.674 15.602 -1.77 1 92.56 5 ARG B C 1
ATOM 1471 O O . ARG B 1 5 ? 2.945 16.219 -0.74 1 92.56 5 ARG B O 1
ATOM 1478 N N . PHE B 1 6 ? 3.264 15.75 -2.908 1 92.69 6 PHE B N 1
ATOM 1479 C CA . PHE B 1 6 ? 4.387 16.672 -2.99 1 92.69 6 PHE B CA 1
ATOM 1480 C C . PHE B 1 6 ? 3.896 18.094 -3.244 1 92.69 6 PHE B C 1
ATOM 1482 O O . PHE B 1 6 ? 2.83 18.297 -3.832 1 92.69 6 PHE B O 1
ATOM 1489 N N . SER B 1 7 ? 4.719 19.047 -2.791 1 90.56 7 SER B N 1
ATOM 1490 C CA . SER B 1 7 ? 4.363 20.453 -2.904 1 90.56 7 SER B CA 1
ATOM 1491 C C . SER B 1 7 ? 4.457 20.938 -4.348 1 90.56 7 SER B C 1
ATOM 1493 O O . SER B 1 7 ? 3.83 21.922 -4.719 1 90.56 7 SER B O 1
ATOM 1495 N N . SER B 1 8 ? 5.293 20.219 -5.16 1 90.06 8 SER B N 1
ATOM 1496 C CA . SER B 1 8 ? 5.48 20.531 -6.574 1 90.06 8 SER B CA 1
ATOM 1497 C C . SER B 1 8 ? 6.078 19.344 -7.324 1 90.06 8 SER B C 1
ATOM 1499 O O . SER B 1 8 ? 6.629 18.422 -6.711 1 90.06 8 SER B O 1
ATOM 1501 N N . PRO B 1 9 ? 5.918 19.406 -8.703 1 90.56 9 PRO B N 1
ATOM 1502 C CA . PRO B 1 9 ? 6.609 18.375 -9.484 1 90.56 9 PRO B CA 1
ATOM 1503 C C . PRO B 1 9 ? 8.117 18.375 -9.258 1 90.56 9 PRO B C 1
ATOM 1505 O O . PRO B 1 9 ? 8.742 17.312 -9.266 1 90.56 9 PRO B O 1
ATOM 1508 N N . ASP B 1 10 ? 8.68 19.562 -9.047 1 92.44 10 ASP B N 1
ATOM 1509 C CA . ASP B 1 10 ? 10.117 19.656 -8.781 1 92.44 10 ASP B CA 1
ATOM 1510 C C . ASP B 1 10 ? 10.484 18.953 -7.48 1 92.44 10 ASP B C 1
ATOM 1512 O O . ASP B 1 10 ? 11.516 18.281 -7.402 1 92.44 10 ASP B O 1
ATOM 1516 N N . ALA B 1 11 ? 9.641 19.141 -6.527 1 93.5 11 ALA B N 1
ATOM 1517 C CA . ALA B 1 11 ? 9.891 18.484 -5.25 1 93.5 11 ALA B CA 1
ATOM 1518 C C . ALA B 1 11 ? 9.922 16.969 -5.414 1 93.5 11 ALA B C 1
ATOM 1520 O O . ALA B 1 11 ? 10.766 16.297 -4.82 1 93.5 11 ALA B O 1
ATOM 1521 N N . TYR B 1 12 ? 9.094 16.469 -6.262 1 91.69 12 TYR B N 1
ATOM 1522 C CA . TYR B 1 12 ? 9.062 15.031 -6.496 1 91.69 12 TYR B CA 1
ATOM 1523 C C . TYR B 1 12 ? 10.305 14.57 -7.238 1 91.69 12 TYR B C 1
ATOM 1525 O O . TYR B 1 12 ? 10.867 13.516 -6.938 1 91.69 12 TYR B O 1
ATOM 1533 N N . GLU B 1 13 ? 10.703 15.336 -8.211 1 91.81 13 GLU B N 1
ATOM 1534 C CA . GLU B 1 13 ? 11.922 14.977 -8.938 1 91.81 13 GLU B CA 1
ATOM 1535 C C . GLU B 1 13 ? 13.133 14.938 -8.008 1 91.81 13 GLU B C 1
ATOM 1537 O O . GLU B 1 13 ? 13.977 14.047 -8.117 1 91.81 13 GLU B O 1
ATOM 1542 N N . LYS B 1 14 ? 13.219 15.844 -7.105 1 92.31 14 LYS B N 1
ATOM 1543 C CA . LYS B 1 14 ? 14.289 15.844 -6.113 1 92.31 14 LYS B CA 1
ATOM 1544 C C . LYS B 1 14 ? 14.156 14.656 -5.168 1 92.31 14 LYS B C 1
ATOM 1546 O O . LYS B 1 14 ? 15.156 14.031 -4.805 1 92.31 14 LYS B O 1
ATOM 1551 N N . PHE B 1 15 ? 12.93 14.375 -4.758 1 92.19 15 PHE B N 1
ATOM 1552 C CA . PHE B 1 15 ? 12.68 13.203 -3.928 1 92.19 15 PHE B CA 1
ATOM 1553 C C . PHE B 1 15 ? 13.211 11.938 -4.594 1 92.19 15 PHE B C 1
ATOM 1555 O O . PHE B 1 15 ? 13.828 11.094 -3.936 1 92.19 15 PHE B O 1
ATOM 1562 N N . LYS B 1 16 ? 13.039 11.797 -5.848 1 88.69 16 LYS B N 1
ATOM 1563 C CA . LYS B 1 16 ? 13.492 10.609 -6.574 1 88.69 16 LYS B CA 1
ATOM 1564 C C . LYS B 1 16 ? 15 10.43 -6.441 1 88.69 16 LYS B C 1
AT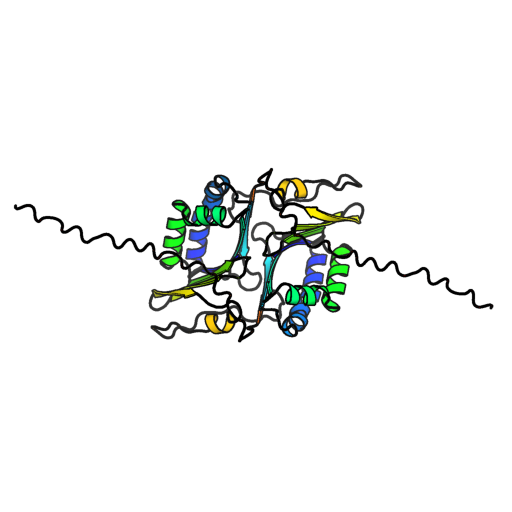OM 1566 O O . LYS B 1 16 ? 15.492 9.305 -6.371 1 88.69 16 LYS B O 1
ATOM 1571 N N . VAL B 1 17 ? 15.695 11.5 -6.383 1 89.06 17 VAL B N 1
ATOM 1572 C CA . VAL B 1 17 ? 17.141 11.438 -6.238 1 89.06 17 VAL B CA 1
ATOM 1573 C C . VAL B 1 17 ? 17.516 10.898 -4.855 1 89.06 17 VAL B C 1
ATOM 1575 O O . VAL B 1 17 ? 18.328 9.984 -4.734 1 89.06 17 VAL B O 1
ATOM 1578 N N . LEU B 1 18 ? 16.859 11.461 -3.852 1 90.62 18 LEU B N 1
ATOM 1579 C CA . LEU B 1 18 ? 17.094 10.984 -2.492 1 90.62 18 LEU B CA 1
ATOM 1580 C C . LEU B 1 18 ? 16.641 9.539 -2.33 1 90.62 18 LEU B C 1
ATOM 1582 O O . LEU B 1 18 ? 17.312 8.734 -1.694 1 90.62 18 LEU B O 1
ATOM 1586 N N . PHE B 1 19 ? 15.531 9.32 -2.979 1 89.75 19 PHE B N 1
ATOM 1587 C CA . PHE B 1 19 ? 14.891 8.008 -2.877 1 89.75 19 PHE B CA 1
ATOM 1588 C C . PHE B 1 19 ? 15.742 6.934 -3.539 1 89.75 19 PHE B C 1
ATOM 1590 O O . PHE B 1 19 ? 15.75 5.781 -3.104 1 89.75 19 PHE B O 1
ATOM 1597 N N . ALA B 1 20 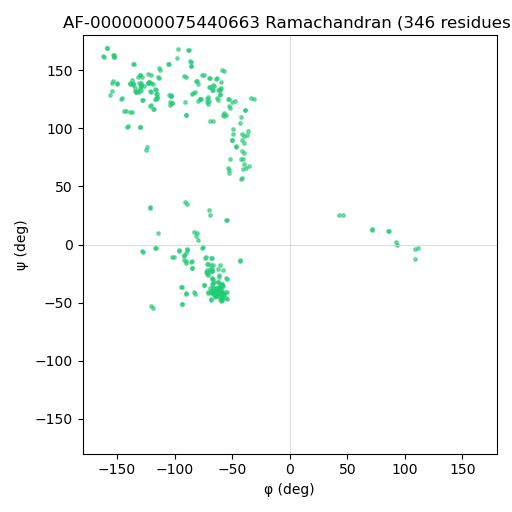? 16.5 7.25 -4.527 1 87.75 20 ALA B N 1
ATOM 1598 C CA . ALA B 1 20 ? 17.344 6.297 -5.242 1 87.75 20 ALA B CA 1
ATOM 1599 C C . ALA B 1 20 ? 18.375 5.672 -4.312 1 87.75 20 ALA B C 1
ATOM 1601 O O . ALA B 1 20 ? 18.781 4.52 -4.5 1 87.75 20 ALA B O 1
ATOM 1602 N N . ASP B 1 21 ? 18.734 6.395 -3.305 1 90.94 21 ASP B N 1
ATOM 1603 C CA . ASP B 1 21 ? 19.766 5.91 -2.4 1 90.94 21 ASP B CA 1
ATOM 1604 C C . ASP B 1 21 ? 19.172 5.105 -1.251 1 90.94 21 ASP B C 1
ATOM 1606 O O . ASP B 1 21 ? 19.891 4.473 -0.481 1 90.94 21 ASP B O 1
ATOM 1610 N N . THR B 1 22 ? 17.906 5.168 -1.047 1 92.38 22 THR B N 1
ATOM 1611 C CA . THR B 1 22 ? 17.219 4.543 0.077 1 92.38 22 THR B CA 1
ATOM 1612 C C . THR B 1 22 ? 17.453 3.033 0.082 1 92.38 22 THR B C 1
ATOM 1614 O O . THR B 1 22 ? 17.656 2.436 1.142 1 92.38 22 THR B O 1
ATOM 1617 N N . ARG B 1 23 ? 17.531 2.467 -1.053 1 91.62 23 ARG B N 1
ATOM 1618 C CA . ARG B 1 23 ? 17.75 1.029 -1.17 1 91.62 23 ARG B CA 1
ATOM 1619 C C . ARG B 1 23 ? 19.031 0.616 -0.469 1 91.62 23 ARG B C 1
ATOM 1621 O O . ARG B 1 23 ? 19.062 -0.392 0.239 1 91.62 23 ARG B O 1
ATOM 1628 N N . ARG B 1 24 ? 20.078 1.368 -0.637 1 92 24 ARG B N 1
ATOM 1629 C CA . ARG B 1 24 ? 21.391 1.04 -0.076 1 92 24 ARG B CA 1
ATOM 1630 C C . ARG B 1 24 ? 21.328 1.008 1.447 1 92 24 ARG B C 1
ATOM 1632 O O . ARG B 1 24 ? 22 0.189 2.078 1 92 24 ARG B O 1
ATOM 1639 N N . HIS B 1 25 ? 20.516 1.806 1.942 1 94.56 25 HIS B N 1
ATOM 1640 C CA . HIS B 1 25 ? 20.391 1.872 3.393 1 94.56 25 HIS B CA 1
ATOM 1641 C C . HIS B 1 25 ? 19.453 0.779 3.912 1 94.56 25 HIS B C 1
ATOM 1643 O O . HIS B 1 25 ? 19.766 0.117 4.906 1 94.56 25 HIS B O 1
ATOM 1649 N N . LEU B 1 26 ? 18.406 0.547 3.26 1 94.38 26 LEU B N 1
ATOM 1650 C CA . LEU B 1 26 ? 17.422 -0.451 3.674 1 94.38 26 LEU B CA 1
ATOM 1651 C C . LEU B 1 26 ? 18.031 -1.851 3.648 1 94.38 26 LEU B C 1
ATOM 1653 O O . LEU B 1 26 ? 17.781 -2.654 4.551 1 94.38 26 LEU B O 1
ATOM 1657 N N . MET B 1 27 ? 18.859 -2.111 2.686 1 92.31 27 MET B N 1
ATOM 1658 C CA . MET B 1 27 ? 19.438 -3.439 2.496 1 92.31 27 MET B CA 1
ATOM 1659 C C . MET B 1 27 ? 20.375 -3.791 3.639 1 92.31 27 MET B C 1
ATOM 1661 O O . MET B 1 27 ? 20.688 -4.965 3.854 1 92.31 27 MET B O 1
ATOM 1665 N N . THR B 1 28 ? 20.812 -2.82 4.395 1 94.06 28 THR B N 1
ATOM 1666 C CA . THR B 1 28 ? 21.75 -3.07 5.492 1 94.06 28 THR B CA 1
ATOM 1667 C C . THR B 1 28 ? 20.984 -3.35 6.785 1 94.06 28 THR B C 1
ATOM 1669 O O . THR B 1 28 ? 21.578 -3.824 7.762 1 94.06 28 THR B O 1
ATOM 1672 N N . LEU B 1 29 ? 19.703 -3.191 6.781 1 94.81 29 LEU B N 1
ATOM 1673 C CA . LEU B 1 29 ? 18.922 -3.326 8 1 94.81 29 LEU B CA 1
ATOM 1674 C C . LEU B 1 29 ? 18.438 -4.762 8.18 1 94.81 29 LEU B C 1
ATOM 1676 O O . LEU B 1 29 ? 17.781 -5.316 7.285 1 94.81 29 LEU B O 1
ATOM 1680 N N . PRO B 1 30 ? 18.703 -5.488 9.242 1 91.69 30 PRO B N 1
ATOM 1681 C CA . PRO B 1 30 ? 18.391 -6.91 9.406 1 91.69 30 PRO B CA 1
ATOM 1682 C C . PRO B 1 30 ? 16.891 -7.191 9.359 1 91.69 30 PRO B C 1
ATOM 1684 O O . PRO B 1 30 ? 16.469 -8.281 8.953 1 91.69 30 PRO B O 1
ATOM 1687 N N . GLY B 1 31 ? 16.047 -6.395 9.562 1 91 31 GLY B N 1
ATOM 1688 C CA . GLY B 1 31 ? 14.617 -6.676 9.68 1 91 31 GLY B CA 1
ATOM 1689 C C . GLY B 1 31 ? 13.789 -6.066 8.57 1 91 31 GLY B C 1
ATOM 1690 O O . GLY B 1 31 ? 12.57 -6.203 8.547 1 91 31 GLY B O 1
ATOM 1691 N N . PHE B 1 32 ? 14.453 -5.555 7.57 1 93.06 32 PHE B N 1
ATOM 1692 C CA . PHE B 1 32 ? 13.734 -5.023 6.418 1 93.06 32 PHE B CA 1
ATOM 1693 C C . PHE B 1 32 ? 13.297 -6.148 5.484 1 93.06 32 PHE B C 1
ATOM 1695 O O . PHE B 1 32 ? 14.07 -7.066 5.211 1 93.06 32 PHE B O 1
ATOM 1702 N N . LEU B 1 33 ? 12.109 -6.09 4.969 1 89.75 33 LEU B N 1
ATOM 1703 C CA . LEU B 1 33 ? 11.609 -7.121 4.066 1 89.75 33 LEU B CA 1
ATOM 1704 C C . LEU B 1 33 ? 11.281 -6.531 2.697 1 89.75 33 LEU B C 1
ATOM 1706 O O . LEU B 1 33 ? 11.773 -7.02 1.677 1 89.75 33 LEU B O 1
ATOM 1710 N N . HIS B 1 34 ? 10.43 -5.492 2.75 1 89.38 34 HIS B N 1
ATOM 1711 C CA . HIS B 1 34 ? 9.938 -5.012 1.463 1 89.38 34 HIS B CA 1
ATOM 1712 C C . HIS B 1 34 ? 9.562 -3.535 1.535 1 89.38 34 HIS B C 1
ATOM 1714 O O . HIS B 1 34 ? 9 -3.08 2.533 1 89.38 34 HIS B O 1
ATOM 1720 N N . LEU B 1 35 ? 9.867 -2.785 0.486 1 90.81 35 LEU B N 1
ATOM 1721 C CA . LEU B 1 35 ? 9.352 -1.445 0.232 1 90.81 35 LEU B CA 1
ATOM 1722 C C . LEU B 1 35 ? 8.883 -1.308 -1.212 1 90.81 35 LEU B C 1
ATOM 1724 O O . LEU B 1 35 ? 9.586 -1.711 -2.141 1 90.81 35 LEU B O 1
ATOM 1728 N N . THR B 1 36 ? 7.707 -0.792 -1.453 1 87.06 36 THR B N 1
ATOM 1729 C CA . THR B 1 36 ? 7.199 -0.437 -2.773 1 87.06 36 THR B CA 1
ATOM 1730 C C . THR B 1 36 ? 6.609 0.971 -2.766 1 87.06 36 THR B C 1
ATOM 1732 O O . THR B 1 36 ? 5.887 1.342 -1.841 1 87.06 36 THR B O 1
ATOM 1735 N N . TRP B 1 37 ? 6.961 1.792 -3.729 1 88.81 37 TRP B N 1
ATOM 1736 C CA . TRP B 1 37 ? 6.531 3.172 -3.93 1 88.81 37 TRP B CA 1
ATOM 1737 C C . TRP B 1 37 ? 5.863 3.34 -5.289 1 88.81 37 TRP B C 1
ATOM 1739 O O . TRP B 1 37 ? 6.383 2.871 -6.305 1 88.81 37 TRP B O 1
ATOM 1749 N N . TRP B 1 38 ? 4.656 4.008 -5.293 1 84.75 38 TRP B N 1
ATOM 1750 C CA . TRP B 1 38 ? 3.949 4.102 -6.566 1 84.75 38 TRP B CA 1
ATOM 1751 C C . TRP B 1 38 ? 3.068 5.348 -6.609 1 84.75 38 TRP B C 1
ATOM 1753 O O . TRP B 1 38 ? 2.74 5.918 -5.566 1 84.75 38 TRP B O 1
ATOM 1763 N N . GLU B 1 39 ? 2.719 5.695 -7.836 1 83.88 39 GLU B N 1
ATOM 1764 C CA . GLU B 1 39 ? 1.8 6.797 -8.117 1 83.88 39 GLU B CA 1
ATOM 1765 C C . GLU B 1 39 ? 0.358 6.301 -8.203 1 83.88 39 GLU B C 1
ATOM 1767 O O . GLU B 1 39 ? 0.096 5.227 -8.734 1 83.88 39 GLU B O 1
ATOM 1772 N N . HIS B 1 40 ? -0.572 7.172 -7.734 1 80.75 40 HIS B N 1
ATOM 1773 C CA . HIS B 1 40 ? -1.981 6.871 -7.965 1 80.75 40 HIS B CA 1
ATOM 1774 C C . HIS B 1 40 ? -2.344 7.031 -9.438 1 80.75 40 HIS B C 1
ATOM 1776 O O . HIS B 1 40 ? -1.988 8.031 -10.062 1 80.75 40 HIS B O 1
ATOM 1782 N N . PRO B 1 41 ? -3.09 6.094 -10.031 1 77.31 41 PRO B N 1
ATOM 1783 C CA . PRO B 1 41 ? -3.336 6.141 -11.469 1 77.31 41 PRO B CA 1
ATOM 1784 C C . PRO B 1 41 ? -4.18 7.344 -11.883 1 77.31 41 PRO B C 1
ATOM 1786 O O . PRO B 1 41 ? -3.967 7.91 -12.961 1 77.31 41 PRO B O 1
ATOM 1789 N N . ASP B 1 42 ? -5.078 7.785 -11.07 1 77.31 42 ASP B N 1
ATOM 1790 C CA . ASP B 1 42 ? -6.012 8.836 -11.469 1 77.31 42 ASP B CA 1
ATOM 1791 C C . ASP B 1 42 ? -5.578 10.195 -10.922 1 77.31 42 ASP B C 1
ATOM 1793 O O . ASP B 1 42 ? -6.199 11.211 -11.227 1 77.31 42 ASP B O 1
ATOM 1797 N N . ASP B 1 43 ? -4.617 10.172 -10.031 1 77.75 43 ASP B N 1
ATOM 1798 C CA . ASP B 1 43 ? -4.086 11.422 -9.492 1 77.75 43 ASP B CA 1
ATOM 1799 C C . ASP B 1 43 ? -2.572 11.336 -9.305 1 77.75 43 ASP B C 1
ATOM 1801 O O . ASP B 1 43 ? -2.094 10.906 -8.258 1 77.75 43 ASP B O 1
ATOM 1805 N N . ARG B 1 44 ? -1.928 11.859 -10.156 1 78.75 44 ARG B N 1
ATOM 1806 C CA . ARG B 1 44 ? -0.481 11.68 -10.234 1 78.75 44 ARG B CA 1
ATOM 1807 C C . ARG B 1 44 ? 0.23 12.5 -9.164 1 78.75 44 ARG B C 1
ATOM 1809 O O . ARG B 1 44 ? 1.441 12.367 -8.977 1 78.75 44 ARG B O 1
ATOM 1816 N N . SER B 1 45 ? -0.513 13.219 -8.414 1 80.56 45 SER B N 1
ATOM 1817 C CA . SER B 1 45 ? 0.119 13.977 -7.34 1 80.56 45 SER B CA 1
ATOM 1818 C C . SER B 1 45 ? 0.135 13.172 -6.039 1 80.56 45 SER B C 1
ATOM 1820 O O . SER B 1 45 ? 0.801 13.562 -5.078 1 80.56 45 SER B O 1
ATOM 1822 N N . TRP B 1 46 ? -0.57 12.078 -6.086 1 84.12 46 TRP B N 1
ATOM 1823 C CA . TRP B 1 46 ? -0.618 11.234 -4.898 1 84.12 46 TRP B CA 1
ATOM 1824 C C . TRP B 1 46 ? 0.261 10 -5.074 1 84.12 46 TRP B C 1
ATOM 1826 O O . TRP B 1 46 ? 0.065 9.211 -6.004 1 84.12 46 TRP B O 1
ATOM 1836 N N . TYR B 1 47 ? 1.21 9.906 -4.109 1 87.5 47 TYR B N 1
ATOM 1837 C CA . TYR B 1 47 ? 2.141 8.781 -4.102 1 87.5 47 TYR B CA 1
ATOM 1838 C C . TYR B 1 47 ? 1.924 7.902 -2.875 1 87.5 47 TYR B C 1
ATOM 1840 O O . TYR B 1 47 ? 1.576 8.398 -1.801 1 87.5 47 TYR B O 1
ATOM 1848 N N . ASN B 1 48 ? 2.09 6.66 -3.078 1 87.44 48 ASN B N 1
ATOM 1849 C CA . ASN B 1 48 ? 1.89 5.691 -2.006 1 87.44 48 ASN B CA 1
ATOM 1850 C C . ASN B 1 48 ? 3.141 4.852 -1.767 1 87.44 48 ASN B C 1
ATOM 1852 O O . ASN B 1 48 ? 3.912 4.598 -2.695 1 87.44 48 ASN B O 1
ATOM 1856 N N . GLU B 1 49 ? 3.34 4.508 -0.574 1 88.38 49 GLU B N 1
ATOM 1857 C CA . GLU B 1 49 ? 4.434 3.633 -0.166 1 88.38 49 GLU B CA 1
ATOM 1858 C C . GLU B 1 49 ? 3.953 2.582 0.833 1 88.38 49 GLU B C 1
ATOM 1860 O O . GLU B 1 49 ? 3.152 2.883 1.721 1 88.38 49 GLU B O 1
ATOM 1865 N N . CYS B 1 50 ? 4.434 1.412 0.633 1 86.88 50 CYS B N 1
ATOM 1866 C CA . CYS B 1 50 ? 4.277 0.376 1.648 1 86.88 50 CYS B CA 1
ATOM 1867 C C . CYS B 1 50 ? 5.613 -0.293 1.952 1 86.88 50 CYS B C 1
ATOM 1869 O O . CYS B 1 50 ? 6.387 -0.591 1.039 1 86.88 50 CYS B O 1
ATOM 1871 N N . SER B 1 51 ? 5.844 -0.438 3.25 1 89 51 SER B N 1
ATOM 1872 C CA . SER B 1 51 ? 7.027 -1.179 3.668 1 89 51 SER B CA 1
ATOM 1873 C C . SER B 1 51 ? 6.68 -2.236 4.707 1 89 51 SER B C 1
ATOM 1875 O O . SER B 1 51 ? 5.77 -2.043 5.52 1 89 51 SER B O 1
ATOM 1877 N N . PHE B 1 52 ? 7.414 -3.342 4.633 1 87.69 52 PHE B N 1
ATOM 1878 C CA . PHE B 1 52 ? 7.223 -4.469 5.539 1 87.69 52 PHE B CA 1
ATOM 1879 C C . PHE B 1 52 ? 8.508 -4.781 6.293 1 87.69 52 PHE B C 1
ATOM 1881 O O . PHE B 1 52 ? 9.602 -4.727 5.723 1 87.69 52 PHE B O 1
ATOM 1888 N N . TRP B 1 53 ? 8.211 -5.066 7.496 1 88.62 53 TRP B N 1
ATOM 1889 C CA . TRP B 1 53 ? 9.312 -5.312 8.422 1 88.62 53 TRP B CA 1
ATOM 1890 C C . TRP B 1 53 ? 9.031 -6.543 9.281 1 88.62 53 TRP B C 1
ATOM 1892 O O . TRP B 1 53 ? 7.871 -6.879 9.539 1 88.62 53 TRP B O 1
ATOM 1902 N N . THR B 1 54 ? 10.117 -7.203 9.805 1 86.62 54 THR B N 1
ATOM 1903 C CA . THR B 1 54 ? 9.969 -8.422 10.586 1 86.62 54 THR B CA 1
ATOM 1904 C C . THR B 1 54 ? 9.383 -8.117 11.969 1 86.62 54 THR B C 1
ATOM 1906 O O . THR B 1 54 ? 8.828 -9 12.625 1 86.62 54 THR B O 1
ATOM 1909 N N . SER B 1 55 ? 9.617 -6.871 12.406 1 83.94 55 SER B N 1
ATOM 1910 C CA . SER B 1 55 ? 9.148 -6.465 13.727 1 83.94 55 SER B CA 1
ATOM 1911 C C . SER B 1 55 ? 9.031 -4.949 13.828 1 83.94 55 SER B C 1
ATOM 1913 O O . SER B 1 55 ? 9.578 -4.223 12.992 1 83.94 55 SER B O 1
ATOM 1915 N N . ARG B 1 56 ? 8.391 -4.555 14.945 1 83.69 56 ARG B N 1
ATOM 1916 C CA . ARG B 1 56 ? 8.328 -3.125 15.242 1 83.69 56 ARG B CA 1
ATOM 1917 C C . ARG B 1 56 ? 9.711 -2.566 15.555 1 83.69 56 ARG B C 1
ATOM 1919 O O . ARG B 1 56 ? 10.016 -1.422 15.219 1 83.69 56 ARG B O 1
ATOM 1926 N N . GLY B 1 57 ? 10.508 -3.449 16.266 1 86.25 57 GLY B N 1
ATOM 1927 C CA . GLY B 1 57 ? 11.875 -3.031 16.547 1 86.25 57 GLY B CA 1
ATOM 1928 C C . GLY B 1 57 ? 12.68 -2.736 15.297 1 86.25 57 GLY B C 1
ATOM 1929 O O . GLY B 1 57 ? 13.406 -1.739 15.242 1 86.25 57 GLY B O 1
ATOM 1930 N N . ALA B 1 58 ? 12.539 -3.549 14.305 1 89.19 58 ALA B N 1
ATOM 1931 C CA . ALA B 1 58 ? 13.242 -3.336 13.047 1 89.19 58 ALA B CA 1
ATOM 1932 C C . ALA B 1 58 ? 12.797 -2.039 12.383 1 89.19 58 ALA B C 1
ATOM 1934 O O . ALA B 1 58 ? 13.617 -1.299 11.836 1 89.19 58 ALA B O 1
ATOM 1935 N N . LEU B 1 59 ? 11.539 -1.796 12.43 1 88.94 59 LEU B N 1
ATOM 1936 C CA . LEU B 1 59 ? 11.008 -0.553 11.883 1 88.94 59 LEU B CA 1
ATOM 1937 C C . LEU B 1 59 ? 11.555 0.652 12.641 1 88.94 59 LEU B C 1
ATOM 1939 O O . LEU B 1 59 ? 11.875 1.679 12.039 1 88.94 59 LEU B O 1
ATOM 1943 N N . TYR B 1 60 ? 11.633 0.512 13.938 1 89.75 60 TYR B N 1
ATOM 1944 C CA . TYR B 1 60 ? 12.172 1.59 14.758 1 89.75 60 TYR B CA 1
ATOM 1945 C C . TYR B 1 60 ? 13.617 1.895 14.383 1 89.75 60 TYR B C 1
ATOM 1947 O O . TYR B 1 60 ? 14.016 3.059 14.328 1 89.75 60 TYR B O 1
ATOM 1955 N N . ASP B 1 61 ? 14.359 0.9 14.078 1 92.5 61 ASP B N 1
ATOM 1956 C CA . ASP B 1 61 ? 15.734 1.098 13.641 1 92.5 61 ASP B CA 1
ATOM 1957 C C . ASP B 1 61 ? 15.797 1.94 12.367 1 92.5 61 ASP B C 1
ATOM 1959 O O . ASP B 1 61 ? 16.688 2.773 12.203 1 92.5 61 ASP B O 1
ATOM 1963 N N . TRP B 1 62 ? 14.836 1.752 11.5 1 93.69 62 TRP B N 1
ATOM 1964 C CA . TRP B 1 62 ? 14.75 2.562 10.297 1 93.69 62 TRP B CA 1
ATOM 1965 C C . TRP B 1 62 ? 14.438 4.016 10.633 1 93.69 62 TRP B C 1
ATOM 1967 O O . TRP B 1 62 ? 15.055 4.934 10.094 1 93.69 62 TRP B O 1
ATOM 1977 N N . HIS B 1 63 ? 13.602 4.246 11.555 1 89.88 63 HIS B N 1
ATOM 1978 C CA . HIS B 1 63 ? 13.219 5.598 11.938 1 89.88 63 HIS B CA 1
ATOM 1979 C C . HIS B 1 63 ? 14.383 6.336 12.594 1 89.88 63 HIS B C 1
ATOM 1981 O O . HIS B 1 63 ? 14.453 7.566 12.547 1 89.88 63 HIS B O 1
ATOM 1987 N N . LYS B 1 64 ? 15.32 5.559 13.125 1 94.06 64 LYS B N 1
ATOM 1988 C CA . LYS B 1 64 ? 16.469 6.152 13.789 1 94.06 64 LYS B CA 1
ATOM 1989 C C . LYS B 1 64 ? 17.672 6.258 12.844 1 94.06 64 LYS B C 1
ATOM 1991 O O . LYS B 1 64 ? 18.703 6.809 13.211 1 94.06 64 LYS B O 1
ATOM 1996 N N . ASN B 1 65 ? 17.516 5.734 11.688 1 95.38 65 ASN B N 1
ATOM 1997 C CA . ASN B 1 65 ? 18.594 5.777 10.703 1 95.38 65 ASN B CA 1
ATOM 1998 C C . ASN B 1 65 ? 18.938 7.215 10.32 1 95.38 65 ASN B C 1
ATOM 2000 O O . ASN B 1 65 ? 18.062 8.023 10.055 1 95.38 65 ASN B O 1
ATOM 2004 N N . THR B 1 66 ? 20.234 7.539 10.312 1 95.56 66 THR B N 1
ATOM 2005 C CA . THR B 1 66 ? 20.703 8.898 10.086 1 95.56 66 THR B CA 1
ATOM 2006 C C . THR B 1 66 ? 20.25 9.414 8.727 1 95.56 66 THR B C 1
ATOM 2008 O O . THR B 1 66 ? 19.766 10.547 8.617 1 95.56 66 THR B O 1
ATOM 2011 N N . TYR B 1 67 ? 20.422 8.625 7.711 1 95.5 67 TYR B N 1
ATOM 2012 C CA . TYR B 1 67 ? 19.984 9.031 6.375 1 95.5 67 TYR B CA 1
ATOM 2013 C C . TYR B 1 67 ? 18.5 9.312 6.34 1 95.5 67 TYR B C 1
ATOM 2015 O O . TYR B 1 67 ? 18.062 10.336 5.805 1 95.5 67 TYR B O 1
ATOM 2023 N N . HIS B 1 68 ? 17.703 8.414 6.883 1 94.75 68 HIS B N 1
ATOM 2024 C CA . HIS B 1 68 ? 16.25 8.562 6.891 1 94.75 68 HIS B CA 1
ATOM 2025 C C . HIS B 1 68 ? 15.844 9.836 7.625 1 94.75 68 HIS B C 1
ATOM 2027 O O . HIS B 1 68 ? 14.93 10.547 7.18 1 94.75 68 HIS B O 1
ATOM 2033 N N . LYS B 1 69 ? 16.516 10.148 8.703 1 93.44 69 LYS B N 1
ATOM 2034 C CA . LYS B 1 69 ? 16.203 11.352 9.469 1 93.44 69 LYS B CA 1
ATOM 2035 C C . LYS B 1 69 ? 16.391 12.602 8.625 1 93.44 69 LYS B C 1
ATOM 2037 O O . LYS B 1 69 ? 15.539 13.5 8.641 1 93.44 69 LYS B O 1
ATOM 2042 N N . TYR B 1 70 ? 17.438 12.656 7.918 1 94 70 TYR B N 1
ATOM 2043 C CA . TYR B 1 70 ? 17.688 13.828 7.09 1 94 70 TYR B CA 1
ATOM 2044 C C . TYR B 1 70 ? 16.703 13.898 5.934 1 94 70 TYR B C 1
ATOM 2046 O O . TYR B 1 70 ? 16.234 14.984 5.57 1 94 70 TYR B O 1
ATOM 2054 N N . CYS B 1 71 ? 16.359 12.797 5.363 1 92.12 71 CYS B N 1
ATOM 2055 C CA . CYS B 1 71 ? 15.375 12.781 4.293 1 92.12 71 CYS B CA 1
ATOM 2056 C C . CYS B 1 71 ? 14.016 13.258 4.797 1 92.12 71 CYS B C 1
ATOM 2058 O O . CYS B 1 71 ? 13.328 14.016 4.113 1 92.12 71 CYS B O 1
ATOM 2060 N N . LYS B 1 72 ? 13.695 12.812 5.961 1 89.19 72 LYS B N 1
ATOM 2061 C CA . LYS B 1 72 ? 12.422 13.219 6.551 1 89.19 72 LYS B CA 1
ATOM 2062 C C . LYS B 1 72 ? 12.414 14.719 6.84 1 89.19 72 LYS B C 1
ATOM 2064 O O . LYS B 1 72 ? 11.406 15.391 6.605 1 89.19 72 LYS B O 1
ATOM 2069 N N . GLU B 1 73 ? 13.469 15.18 7.355 1 90.62 73 GLU B N 1
ATOM 2070 C CA . GLU B 1 73 ? 13.586 16.609 7.609 1 90.62 73 GLU B CA 1
ATOM 2071 C C . GLU B 1 73 ? 13.453 17.422 6.316 1 90.62 73 GLU B C 1
ATOM 2073 O O . GLU B 1 73 ? 12.727 18.406 6.273 1 90.62 73 GLU B O 1
ATOM 2078 N N . TRP B 1 74 ? 14.133 17 5.328 1 91.31 74 TRP B N 1
ATOM 2079 C CA . TRP B 1 74 ? 14.016 17.641 4.023 1 91.31 74 TRP B CA 1
ATOM 2080 C C . TRP B 1 74 ? 12.57 17.672 3.557 1 91.31 74 TRP B C 1
ATOM 2082 O O . TRP B 1 74 ? 12.086 18.688 3.07 1 91.31 74 TRP B O 1
ATOM 2092 N N . ALA B 1 75 ? 11.898 16.578 3.686 1 88.25 75 ALA B N 1
ATOM 2093 C CA . ALA B 1 75 ? 10.508 16.469 3.262 1 88.25 75 ALA B CA 1
ATOM 2094 C C . ALA B 1 75 ? 9.617 17.438 4.035 1 88.25 75 ALA B C 1
ATOM 2096 O O . ALA B 1 75 ? 8.758 18.109 3.455 1 88.25 75 ALA B O 1
ATOM 2097 N N . ALA B 1 76 ? 9.859 17.562 5.301 1 85.56 76 ALA B N 1
ATOM 2098 C CA . ALA B 1 76 ? 9.039 18.375 6.188 1 85.56 76 ALA B CA 1
ATOM 2099 C C . ALA B 1 76 ? 9.258 19.875 5.93 1 85.56 76 ALA B C 1
ATOM 2101 O O . ALA B 1 76 ? 8.422 20.703 6.281 1 85.56 76 ALA B O 1
ATOM 2102 N N . ASN B 1 77 ? 10.414 20.156 5.336 1 85.56 77 ASN B N 1
ATOM 2103 C CA . ASN B 1 77 ? 10.773 21.547 5.121 1 85.56 77 ASN B CA 1
ATOM 2104 C C . ASN B 1 77 ? 10.289 22.047 3.758 1 85.56 77 ASN B C 1
ATOM 2106 O O . ASN B 1 77 ? 11.023 22.75 3.055 1 85.56 77 ASN B O 1
ATOM 2110 N N . GLY B 1 78 ? 9.086 21.547 3.365 1 82.5 78 GLY B N 1
ATOM 2111 C CA . GLY B 1 78 ? 8.43 22.156 2.215 1 82.5 78 GLY B CA 1
ATOM 2112 C C . GLY B 1 78 ? 8.43 21.266 0.99 1 82.5 78 GLY B C 1
ATOM 2113 O O . GLY B 1 78 ? 7.875 21.625 -0.05 1 82.5 78 GLY B O 1
ATOM 2114 N N . ALA B 1 79 ? 9.031 20.141 1.004 1 89.5 79 ALA B N 1
ATOM 2115 C CA . ALA B 1 79 ? 9.047 19.25 -0.148 1 89.5 79 ALA B CA 1
ATOM 2116 C C . ALA B 1 79 ? 7.691 18.562 -0.323 1 89.5 79 ALA B C 1
ATOM 2118 O O . ALA B 1 79 ? 7.289 18.25 -1.446 1 89.5 79 ALA B O 1
ATOM 2119 N N . ILE B 1 80 ? 7.062 18.281 0.832 1 90.56 80 ILE B N 1
ATOM 2120 C CA . ILE B 1 80 ? 5.754 17.641 0.766 1 90.56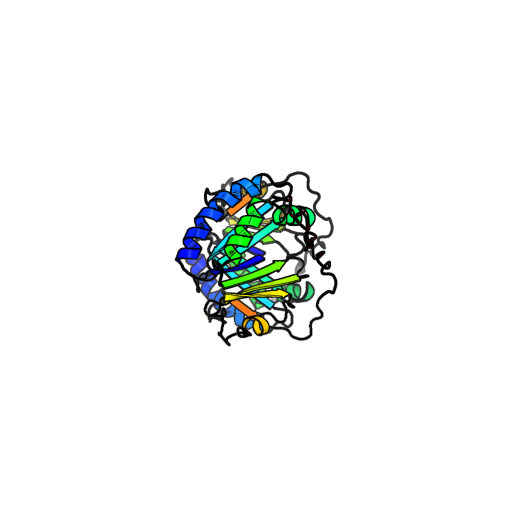 80 ILE B CA 1
ATOM 2121 C C . ILE B 1 80 ? 4.684 18.594 1.296 1 90.56 80 ILE B C 1
ATOM 2123 O O . ILE B 1 80 ? 4.965 19.438 2.143 1 90.56 80 ILE B O 1
ATOM 2127 N N . MET B 1 81 ? 3.469 18.375 0.744 1 91.19 81 MET B N 1
ATOM 2128 C CA . MET B 1 81 ? 2.307 19.109 1.239 1 91.19 81 MET B CA 1
ATOM 2129 C C . MET B 1 81 ? 1.56 18.297 2.291 1 91.19 81 MET B C 1
ATOM 2131 O O . MET B 1 81 ? 1.038 18.844 3.258 1 91.19 81 MET B O 1
ATOM 2135 N N . GLU B 1 82 ? 1.557 17.047 2.027 1 90.12 82 GLU B N 1
ATOM 2136 C CA . GLU B 1 82 ? 0.813 16.141 2.893 1 90.12 82 GLU B CA 1
ATOM 2137 C C . GLU B 1 82 ? 1.459 14.75 2.924 1 90.12 82 GLU B C 1
ATOM 2139 O O . GLU B 1 82 ? 1.88 14.234 1.887 1 90.12 82 GLU B O 1
ATOM 2144 N N . ASP B 1 83 ? 1.488 14.164 4.195 1 90.38 83 ASP B N 1
ATOM 2145 C CA . ASP B 1 83 ? 1.958 12.805 4.434 1 90.38 83 ASP B CA 1
ATOM 2146 C C . ASP B 1 83 ? 1.067 12.086 5.441 1 90.38 83 ASP B C 1
ATOM 2148 O O . ASP B 1 83 ? 0.947 12.516 6.59 1 90.38 83 ASP B O 1
ATOM 2152 N N . ILE B 1 84 ? 0.391 11.07 4.945 1 87.5 84 ILE B N 1
ATOM 2153 C CA . ILE B 1 84 ? -0.443 10.219 5.785 1 87.5 84 ILE B CA 1
ATOM 2154 C C . ILE B 1 84 ? 0.284 8.906 6.07 1 87.5 84 ILE B C 1
ATOM 2156 O O . ILE B 1 84 ? 0.608 8.156 5.148 1 87.5 84 ILE B O 1
ATOM 2160 N N . ILE B 1 85 ? 0.486 8.617 7.309 1 85.31 85 ILE B N 1
ATOM 2161 C CA . ILE B 1 85 ? 1.217 7.422 7.727 1 85.31 85 ILE B CA 1
ATOM 2162 C C . ILE B 1 85 ? 0.295 6.504 8.531 1 85.31 85 ILE B C 1
ATOM 2164 O O . ILE B 1 85 ? -0.317 6.934 9.508 1 85.31 85 ILE B O 1
ATOM 2168 N N . THR B 1 86 ? 0.185 5.32 8.125 1 83.44 86 THR B N 1
ATOM 2169 C CA . THR B 1 86 ? -0.594 4.309 8.828 1 83.44 86 THR B CA 1
ATOM 2170 C C . THR B 1 86 ? 0.252 3.07 9.109 1 83.44 86 THR B C 1
ATOM 2172 O O . THR B 1 86 ? 1.035 2.645 8.258 1 83.44 86 THR B O 1
ATOM 2175 N N . ASN B 1 87 ? 0.115 2.564 10.336 1 73 87 ASN B N 1
ATOM 2176 C CA . ASN B 1 87 ? 0.893 1.376 10.68 1 73 87 ASN B CA 1
ATOM 2177 C C . ASN B 1 87 ? 0.065 0.103 10.523 1 73 87 ASN B C 1
ATOM 2179 O O . ASN B 1 87 ? -1.148 0.167 10.32 1 73 87 ASN B O 1
ATOM 2183 N N . PHE B 1 88 ? 0.773 -1.07 10.586 1 62.09 88 PHE B N 1
ATOM 2184 C CA . PHE B 1 88 ? 0.17 -2.367 10.297 1 62.09 88 PHE B CA 1
ATOM 2185 C C . PHE B 1 88 ? -0.856 -2.734 11.367 1 62.09 88 PHE B C 1
ATOM 2187 O O . PHE B 1 88 ? -1.851 -3.4 11.07 1 62.09 88 PHE B O 1
ATOM 2194 N N . GLU B 1 89 ? -0.565 -2.318 12.562 1 63.53 89 GLU B N 1
ATOM 2195 C CA . GLU B 1 89 ? -1.52 -2.65 13.617 1 63.53 89 GLU B CA 1
ATOM 2196 C C . GLU B 1 89 ? -2.697 -1.68 13.625 1 63.53 89 GLU B C 1
ATOM 2198 O O . GLU B 1 89 ? -3.629 -1.83 14.414 1 63.53 89 GLU B O 1
ATOM 2203 N N . LEU B 1 90 ? -2.648 -0.85 12.555 1 62.94 90 LEU B N 1
ATOM 2204 C CA . LEU B 1 90 ? -3.68 0.171 12.391 1 62.94 90 LEU B CA 1
ATOM 2205 C C . LEU B 1 90 ? -3.988 0.841 13.727 1 62.94 90 LEU B C 1
ATOM 2207 O O . LEU B 1 90 ? -5.137 1.209 13.992 1 62.94 90 LEU B O 1
ATOM 2211 N N . VAL B 1 91 ? -3.021 0.814 14.594 1 64.69 91 VAL B N 1
ATOM 2212 C CA . VAL B 1 91 ? -3.232 1.367 15.922 1 64.69 91 VAL B CA 1
ATOM 2213 C C . VAL B 1 91 ? -2.965 2.871 15.906 1 64.69 91 VAL B C 1
ATOM 2215 O O . VAL B 1 91 ? -3.391 3.594 16.812 1 64.69 91 VAL B O 1
ATOM 2218 N N . GLY B 1 92 ? -2.322 3.293 14.836 1 72.94 92 GLY B N 1
ATOM 2219 C CA . GLY B 1 92 ? -2.008 4.711 14.844 1 72.94 92 GLY B CA 1
ATOM 2220 C C . GLY B 1 92 ? -1.861 5.293 13.445 1 72.94 92 GLY B C 1
ATOM 2221 O O . GLY B 1 92 ? -1.301 4.652 12.555 1 72.94 92 GLY B O 1
ATOM 2222 N N . THR B 1 93 ? -2.51 6.43 13.188 1 88.12 93 THR B N 1
ATOM 2223 C CA . THR B 1 93 ? -2.361 7.195 11.953 1 88.12 93 THR B CA 1
ATOM 2224 C C . THR B 1 93 ? -1.93 8.625 12.258 1 88.12 93 THR B C 1
ATOM 2226 O O . THR B 1 93 ? -2.324 9.195 13.281 1 88.12 93 THR B O 1
ATOM 2229 N N . ARG B 1 94 ? -1.03 9.078 11.438 1 91.5 94 ARG B N 1
ATOM 2230 C CA . ARG B 1 94 ? -0.513 10.43 11.602 1 91.5 94 ARG B CA 1
ATOM 2231 C C . ARG B 1 94 ? -0.593 11.211 10.289 1 91.5 94 ARG B C 1
ATOM 2233 O O . ARG B 1 94 ? -0.394 10.641 9.211 1 91.5 94 ARG B O 1
ATOM 2240 N N . LEU B 1 95 ? -0.869 12.453 10.461 1 93.56 95 LEU B N 1
ATOM 2241 C CA . LEU B 1 95 ? -0.907 13.383 9.336 1 93.56 95 LEU B CA 1
ATOM 2242 C C . LEU B 1 95 ? 0.141 14.477 9.5 1 93.56 95 LEU B C 1
ATOM 2244 O O . LEU B 1 95 ? 0.094 15.25 10.461 1 93.56 95 LEU B O 1
ATOM 2248 N N . LEU B 1 96 ? 1.082 14.477 8.547 1 93.06 96 LEU B N 1
ATOM 2249 C CA . LEU B 1 96 ? 2.023 15.578 8.414 1 93.06 96 LEU B CA 1
ATOM 2250 C C . LEU B 1 96 ? 1.637 16.484 7.246 1 93.06 96 LEU B C 1
ATOM 2252 O O . LEU B 1 96 ? 1.438 16 6.125 1 93.06 96 LEU B O 1
ATOM 2256 N N . ARG B 1 97 ? 1.537 17.812 7.52 1 93.38 97 ARG B N 1
ATOM 2257 C CA . ARG B 1 97 ? 1.132 18.781 6.496 1 93.38 97 ARG B CA 1
ATOM 2258 C C . ARG B 1 97 ? 1.966 20.047 6.578 1 93.38 97 ARG B C 1
ATOM 2260 O O . ARG B 1 97 ? 2.287 20.516 7.676 1 93.38 97 ARG B O 1
ATOM 2267 N N . VAL B 1 98 ? 2.309 20.484 5.445 1 93.25 98 VAL B N 1
ATOM 2268 C CA . VAL B 1 98 ? 2.908 21.797 5.301 1 93.25 98 VAL B CA 1
ATOM 2269 C C . VAL B 1 98 ? 2.049 22.656 4.375 1 93.25 98 VAL B C 1
ATOM 2271 O O . VAL B 1 98 ? 1.837 22.312 3.211 1 93.25 98 VAL B O 1
ATOM 2274 N N . CYS B 1 99 ? 1.587 23.75 4.941 1 93.31 99 CYS B N 1
ATOM 2275 C CA . CYS B 1 99 ? 0.746 24.656 4.156 1 93.31 99 CYS B CA 1
ATOM 2276 C C . CYS B 1 99 ? 1.569 25.406 3.117 1 93.31 99 CYS B C 1
ATOM 2278 O O . CYS B 1 99 ? 2.562 26.047 3.453 1 93.31 99 CYS B O 1
ATOM 2280 N N . PRO B 1 100 ? 1.177 25.328 1.903 1 90.44 100 PRO B N 1
ATOM 2281 C CA . PRO B 1 100 ? 1.958 26 0.862 1 90.44 100 PRO B CA 1
ATOM 2282 C C . PRO B 1 100 ? 1.809 27.516 0.896 1 90.44 100 PRO B C 1
ATOM 2284 O O . PRO B 1 100 ? 2.574 28.234 0.244 1 90.44 100 PRO B O 1
ATOM 2287 N N . VAL B 1 101 ? 0.861 28.047 1.665 1 91.88 101 VAL B N 1
ATOM 2288 C CA . VAL B 1 101 ? 0.592 29.469 1.702 1 91.88 101 VAL B CA 1
ATOM 2289 C C . VAL B 1 101 ? 1.374 30.125 2.846 1 91.88 101 VAL B C 1
ATOM 2291 O O . VAL B 1 101 ? 2.148 31.047 2.627 1 91.88 101 VAL B O 1
ATOM 2294 N N . CYS B 1 102 ? 1.251 29.594 3.961 1 93.94 102 CYS B N 1
ATOM 2295 C CA . CYS B 1 102 ? 1.819 30.266 5.121 1 93.94 102 CYS B CA 1
ATOM 2296 C C . CYS B 1 102 ? 2.922 29.438 5.758 1 93.94 102 CYS B C 1
ATOM 2298 O O . CYS B 1 102 ? 3.461 29.797 6.805 1 93.94 102 CYS B O 1
ATOM 2300 N N . ASN B 1 103 ? 3.24 28.219 5.297 1 90.62 103 ASN B N 1
ATOM 2301 C CA . ASN B 1 103 ? 4.301 27.312 5.727 1 90.62 103 ASN B CA 1
ATOM 2302 C C . ASN B 1 103 ? 4.004 26.703 7.094 1 90.62 103 ASN B C 1
ATOM 2304 O O . ASN B 1 103 ? 4.898 26.156 7.746 1 90.62 103 ASN B O 1
ATOM 2308 N N . HIS B 1 104 ? 2.758 26.891 7.5 1 92.5 104 HIS B N 1
ATOM 2309 C CA . HIS B 1 104 ? 2.377 26.25 8.758 1 92.5 104 HIS B CA 1
ATOM 2310 C C . HIS B 1 104 ? 2.516 24.734 8.664 1 92.5 104 HIS B C 1
ATOM 2312 O O . HIS B 1 104 ? 2.031 24.125 7.715 1 92.5 104 HIS B O 1
ATOM 2318 N N . THR B 1 105 ? 3.25 24.141 9.711 1 92.25 105 THR B N 1
ATOM 2319 C CA . THR B 1 105 ? 3.471 22.703 9.75 1 92.25 105 THR B CA 1
ATOM 2320 C C . THR B 1 105 ? 2.576 22.047 10.797 1 92.25 105 THR B C 1
ATOM 2322 O O . THR B 1 105 ? 2.49 22.516 11.938 1 92.25 105 THR B O 1
ATOM 2325 N N . GLN B 1 106 ? 1.886 21.031 10.367 1 92.44 106 GLN B N 1
ATOM 2326 C CA . GLN B 1 106 ? 1.064 20.234 11.266 1 92.44 106 GLN B CA 1
ATOM 2327 C C . GLN B 1 106 ? 1.564 18.781 11.336 1 92.44 106 GLN B C 1
ATOM 2329 O O . GLN B 1 106 ? 1.955 18.219 10.32 1 92.44 106 GLN B O 1
ATOM 2334 N N . ASP B 1 107 ? 1.661 18.297 12.523 1 91.06 107 ASP B N 1
ATOM 2335 C CA . ASP B 1 107 ? 1.896 16.891 12.836 1 91.06 107 ASP B CA 1
ATOM 2336 C C . ASP B 1 107 ? 0.888 16.375 13.859 1 91.06 107 ASP B C 1
ATOM 2338 O O . ASP B 1 107 ? 1.044 16.609 15.062 1 91.06 107 ASP B O 1
ATOM 2342 N N . LYS B 1 108 ? -0.084 15.672 13.344 1 91.81 108 LYS B N 1
ATOM 2343 C CA . LYS B 1 108 ? -1.189 15.352 14.242 1 91.81 108 LYS B CA 1
ATOM 2344 C C . LYS B 1 108 ? -1.589 13.891 14.125 1 91.81 108 LYS B C 1
ATOM 2346 O O . LYS B 1 108 ? -1.687 13.352 13.016 1 91.81 108 LYS B O 1
ATOM 2351 N N . LYS B 1 109 ? -1.774 13.289 15.289 1 90.94 109 LYS B N 1
ATOM 2352 C CA . LYS B 1 109 ? -2.377 11.953 15.336 1 90.94 109 LYS B CA 1
ATOM 2353 C C . LYS B 1 109 ? -3.885 12.031 15.117 1 90.94 109 LYS B C 1
ATOM 2355 O O . LYS B 1 109 ? -4.535 12.992 15.531 1 90.94 109 LYS B O 1
ATOM 2360 N N . TYR B 1 110 ? -4.41 10.977 14.453 1 89.81 110 TYR B N 1
ATOM 2361 C CA . TYR B 1 110 ? -5.859 10.914 14.297 1 89.81 110 TYR B CA 1
ATOM 2362 C C . TYR B 1 110 ? -6.328 9.469 14.156 1 89.81 110 TYR B C 1
ATOM 2364 O O . TYR B 1 110 ? -5.516 8.562 13.961 1 89.81 110 TYR B O 1
ATOM 2372 N N . ASN B 1 111 ? -7.68 9.289 14.367 1 89.12 111 ASN B N 1
ATOM 2373 C CA . ASN B 1 111 ? -8.305 7.988 14.156 1 89.12 111 ASN B CA 1
ATOM 2374 C C . ASN B 1 111 ? -8.531 7.715 12.672 1 89.12 111 ASN B C 1
ATOM 2376 O O . ASN B 1 111 ? -9.18 8.5 11.984 1 89.12 111 ASN B O 1
ATOM 2380 N N . LEU B 1 112 ? -7.996 6.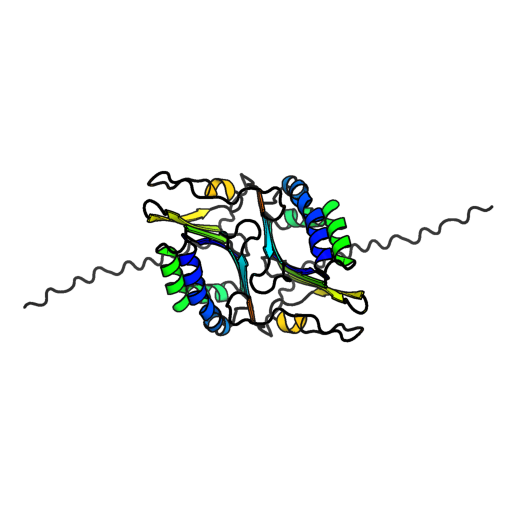566 12.219 1 87.75 112 LEU B N 1
ATOM 2381 C CA . LEU B 1 112 ? -8.117 6.215 10.805 1 87.75 112 LEU B CA 1
ATOM 2382 C C . LEU B 1 112 ? -9.578 6.219 10.367 1 87.75 112 LEU B C 1
ATOM 2384 O O . LEU B 1 112 ? -9.883 6.535 9.219 1 87.75 112 LEU B O 1
ATOM 2388 N N . ALA B 1 113 ? -10.492 5.957 11.227 1 88.75 113 ALA B N 1
ATOM 2389 C CA . ALA B 1 113 ? -11.922 5.891 10.922 1 88.75 113 ALA B CA 1
ATOM 2390 C C . ALA B 1 113 ? -12.469 7.273 10.57 1 88.75 113 ALA B C 1
ATOM 2392 O O . ALA B 1 113 ? -13.578 7.395 10.055 1 88.75 113 ALA B O 1
ATOM 2393 N N . GLU B 1 114 ? -11.68 8.281 10.82 1 91.56 114 GLU B N 1
ATOM 2394 C CA . GLU B 1 114 ? -12.109 9.648 10.547 1 91.56 114 GLU B CA 1
ATOM 2395 C C . GLU B 1 114 ? -11.172 10.344 9.562 1 91.56 114 GLU B C 1
ATOM 2397 O O . GLU B 1 114 ? -10.961 11.555 9.641 1 91.56 114 GLU B O 1
ATOM 2402 N N . GLU B 1 115 ? -10.648 9.625 8.719 1 89.5 115 GLU B N 1
ATOM 2403 C CA . GLU B 1 115 ? -9.609 10.141 7.828 1 89.5 115 GLU B CA 1
ATOM 2404 C C . GLU B 1 115 ? -10.148 11.234 6.918 1 89.5 115 GLU B C 1
ATOM 2406 O O . GLU B 1 115 ? -9.523 12.281 6.758 1 89.5 115 GLU B O 1
ATOM 2411 N N . GLN B 1 116 ? -11.312 11.055 6.359 1 90.31 116 GLN B N 1
ATOM 2412 C CA . GLN B 1 116 ? -11.852 12.047 5.43 1 90.31 116 GLN B CA 1
ATOM 2413 C C . GLN B 1 116 ? -12.133 13.367 6.137 1 90.31 116 GLN B C 1
ATOM 2415 O O . GLN B 1 116 ? -11.82 14.438 5.617 1 90.31 116 GLN B O 1
ATOM 2420 N N . ALA B 1 117 ? -12.711 13.297 7.242 1 93.38 117 ALA B N 1
ATOM 2421 C CA . ALA B 1 117 ? -12.992 14.5 8.016 1 93.38 117 ALA B CA 1
ATOM 2422 C C . ALA B 1 117 ? -11.711 15.266 8.336 1 93.38 117 ALA B C 1
ATOM 2424 O O . ALA B 1 117 ? -11.656 16.484 8.203 1 93.38 117 ALA B O 1
ATOM 2425 N N . VAL B 1 118 ? -10.711 14.539 8.711 1 93.19 118 VAL B N 1
ATOM 2426 C CA . VAL B 1 118 ? -9.438 15.141 9.086 1 93.19 118 VAL B CA 1
ATOM 2427 C C . VAL B 1 118 ? -8.773 15.758 7.859 1 93.19 118 VAL B C 1
ATOM 2429 O O . VAL B 1 118 ? -8.258 16.875 7.922 1 93.19 118 VAL B O 1
ATOM 2432 N N . LEU B 1 119 ? -8.82 15.086 6.738 1 91.94 119 LEU B N 1
ATOM 2433 C CA . LEU B 1 119 ? -8.18 15.555 5.516 1 91.94 119 LEU B CA 1
ATOM 2434 C C . LEU B 1 119 ? -8.875 16.812 4.988 1 91.94 119 LEU B C 1
ATOM 2436 O O . LEU B 1 119 ? -8.266 17.609 4.266 1 91.94 119 LEU B O 1
ATOM 2440 N N . HIS B 1 120 ? -10.094 17.031 5.379 1 94.44 120 HIS B N 1
ATOM 2441 C CA . HIS B 1 120 ? -10.859 18.172 4.895 1 94.44 120 HIS B CA 1
ATOM 2442 C C . HIS B 1 120 ? -10.648 19.391 5.789 1 94.44 120 HIS B C 1
ATOM 2444 O O . HIS B 1 120 ? -11.148 20.484 5.492 1 94.44 120 HIS B O 1
ATOM 2450 N N . GLU B 1 121 ? -9.945 19.219 6.848 1 95.62 121 GLU B N 1
ATOM 2451 C CA . GLU B 1 121 ? -9.656 20.375 7.695 1 95.62 121 GLU B CA 1
ATOM 2452 C C . GLU B 1 121 ? -8.812 21.406 6.953 1 95.62 121 GLU B C 1
ATOM 2454 O O . GLU B 1 121 ? -7.914 21.047 6.191 1 95.62 121 GLU B O 1
ATOM 2459 N N . GLN B 1 122 ? -9.094 22.641 7.223 1 95.69 122 GLN B N 1
ATOM 2460 C CA . GLN B 1 122 ? -8.32 23.734 6.66 1 95.69 122 GLN B CA 1
ATOM 2461 C C . GLN B 1 122 ? -7.102 24.047 7.523 1 95.69 122 GLN B C 1
ATOM 2463 O O . GLN B 1 122 ? -7.027 23.625 8.68 1 95.69 122 GLN B O 1
ATOM 2468 N N . CYS B 1 123 ? -6.125 24.688 6.82 1 96 123 CYS B N 1
ATOM 2469 C CA . CYS B 1 123 ? -5.02 25.219 7.613 1 96 123 CYS B CA 1
ATOM 2470 C C . CYS B 1 123 ? -5.531 26.109 8.734 1 96 123 CYS B C 1
ATOM 2472 O O . CYS B 1 123 ? -6.266 27.078 8.484 1 96 123 CYS B O 1
ATOM 2474 N N . PRO B 1 124 ? -5.16 25.812 9.914 1 95.94 124 PRO B N 1
ATOM 2475 C CA . PRO B 1 124 ? -5.703 26.594 11.031 1 95.94 124 PRO B CA 1
ATOM 2476 C C . PRO B 1 124 ? -5.141 28 11.086 1 95.94 124 PRO B C 1
ATOM 2478 O O . PRO B 1 124 ? -5.691 28.875 11.773 1 95.94 124 PRO B O 1
ATOM 2481 N N . GLN B 1 125 ? -4.086 28.219 10.414 1 95.88 125 GLN B N 1
ATOM 2482 C CA . GLN B 1 125 ? -3.422 29.516 10.469 1 95.88 125 GLN B CA 1
ATOM 2483 C C . GLN B 1 125 ? -3.959 30.453 9.391 1 95.88 125 GLN B C 1
ATOM 2485 O O . GLN B 1 125 ? -4.195 31.625 9.648 1 95.88 125 GLN B O 1
ATOM 2490 N N . CYS B 1 126 ? -4.176 30.047 8.195 1 97.44 126 CYS B N 1
ATOM 2491 C CA . CYS B 1 126 ? -4.504 30.969 7.117 1 97.44 126 CYS B CA 1
ATOM 2492 C C . CYS B 1 126 ? -5.777 30.531 6.398 1 97.44 126 CYS B C 1
ATOM 2494 O O . CYS B 1 126 ? -6.223 31.203 5.465 1 97.44 126 CYS B O 1
ATOM 2496 N N . GLY B 1 127 ? -6.301 29.406 6.711 1 96.88 127 GLY B N 1
ATOM 2497 C CA . GLY B 1 127 ? -7.582 28.969 6.184 1 96.88 127 GLY B CA 1
ATOM 2498 C C . GLY B 1 127 ? -7.469 28.266 4.848 1 96.88 127 GLY B C 1
ATOM 2499 O O . GLY B 1 127 ? -8.477 27.984 4.195 1 96.88 127 GLY B O 1
ATOM 2500 N N . PHE B 1 128 ? -6.289 27.906 4.383 1 95.44 128 PHE B N 1
ATOM 2501 C CA . PHE B 1 128 ? -6.07 27.203 3.127 1 95.44 128 PHE B CA 1
ATOM 2502 C C . PHE B 1 128 ? -6.789 25.859 3.137 1 95.44 128 PHE B C 1
ATOM 2504 O O . PHE B 1 128 ? -6.734 25.125 4.125 1 95.44 128 PHE B O 1
ATOM 2511 N N . HIS B 1 129 ? -7.527 25.531 1.978 1 94.56 129 HIS B N 1
ATOM 2512 C CA . HIS B 1 129 ? -8.156 24.219 1.77 1 94.56 129 HIS B CA 1
ATOM 2513 C C . HIS B 1 129 ? -7.211 23.266 1.06 1 94.56 129 HIS B C 1
ATOM 2515 O O . HIS B 1 129 ? -6.93 23.422 -0.13 1 94.56 129 HIS B O 1
ATOM 2521 N N . PHE B 1 130 ? -6.742 22.25 1.746 1 92.25 130 PHE B N 1
ATOM 2522 C CA . PHE B 1 130 ? -5.859 21.25 1.148 1 92.25 130 PHE B CA 1
ATOM 2523 C C . PHE B 1 130 ? -6.617 20.391 0.146 1 92.25 130 PHE B C 1
ATOM 2525 O O . PHE B 1 130 ? -7.77 20.016 0.377 1 92.25 130 PHE B O 1
ATOM 2532 N N . PRO B 1 131 ? -5.852 20.062 -0.928 1 88.56 131 PRO B N 1
ATOM 2533 C CA . PRO B 1 131 ? -6.492 19.109 -1.835 1 88.56 131 PRO B CA 1
ATOM 2534 C C . PRO B 1 131 ? -6.68 17.734 -1.204 1 88.56 131 PRO B C 1
ATOM 2536 O O . PRO B 1 131 ? -5.82 17.281 -0.443 1 88.56 131 PRO B O 1
ATOM 2539 N N . VAL B 1 132 ? -7.855 17.141 -1.425 1 84.88 132 VAL B N 1
ATOM 2540 C CA . VAL B 1 132 ? -8.156 15.797 -0.929 1 84.88 132 VAL B CA 1
ATOM 2541 C C . VAL B 1 132 ? -8.484 14.875 -2.1 1 84.88 132 VAL B C 1
ATOM 2543 O O . VAL B 1 132 ? -9.094 15.305 -3.084 1 84.88 132 VAL B O 1
ATOM 2546 N N . LEU B 1 133 ? -7.938 13.641 -1.965 1 78.88 133 LEU B N 1
ATOM 2547 C CA . LEU B 1 133 ? -8.359 12.641 -2.932 1 78.88 133 LEU B CA 1
ATOM 2548 C C . LEU B 1 133 ? -9.82 12.258 -2.719 1 78.88 133 LEU B C 1
ATOM 2550 O O . LEU B 1 133 ? -10.164 11.641 -1.709 1 78.88 133 LEU B O 1
ATOM 2554 N N . GLU B 1 134 ? -10.586 12.758 -3.619 1 71.88 134 GLU B N 1
ATOM 2555 C CA . GLU B 1 134 ? -12.016 12.492 -3.475 1 71.88 134 GLU B CA 1
ATOM 2556 C C . GLU B 1 134 ? -12.406 11.18 -4.152 1 71.88 134 GLU B C 1
ATOM 2558 O O . GLU B 1 134 ? -11.617 10.609 -4.914 1 71.88 134 GLU B O 1
ATOM 2563 N N . GLU B 1 135 ? -13.586 10.789 -3.832 1 68.44 135 GLU B N 1
ATOM 2564 C CA . GLU B 1 135 ? -14.148 9.602 -4.469 1 68.44 135 GLU B CA 1
ATOM 2565 C C . GLU B 1 135 ? -14.297 9.805 -5.973 1 68.44 135 GLU B C 1
ATOM 2567 O O . GLU B 1 135 ? -14.68 10.883 -6.426 1 68.44 135 GLU B O 1
ATOM 2572 N N . THR B 1 136 ? -13.664 8.852 -6.617 1 70 136 THR B N 1
ATOM 2573 C CA . THR B 1 136 ? -13.836 8.844 -8.07 1 70 136 THR B CA 1
ATOM 2574 C C . THR B 1 136 ? -14.758 7.703 -8.492 1 70 136 THR B C 1
ATOM 2576 O O . THR B 1 136 ? -14.977 6.754 -7.742 1 70 136 THR B O 1
ATOM 2579 N N . PRO B 1 137 ? -15.305 7.992 -9.609 1 72.06 137 PRO B N 1
ATOM 2580 C CA . PRO B 1 137 ? -16.109 6.875 -10.117 1 72.06 137 PRO B CA 1
ATOM 2581 C C . PRO B 1 137 ? -15.273 5.613 -10.352 1 72.06 137 PRO B C 1
ATOM 2583 O O . PRO B 1 137 ? -15.82 4.508 -10.367 1 72.06 137 PRO B O 1
ATOM 2586 N N . SER B 1 138 ? -14.039 5.898 -10.406 1 75.44 138 SER B N 1
ATOM 2587 C CA . SER B 1 138 ? -13.156 4.738 -10.5 1 75.44 138 SER B CA 1
ATOM 2588 C C . SER B 1 138 ? -12.852 4.164 -9.117 1 75.44 138 SER B C 1
ATOM 2590 O O . SER B 1 138 ? -12.906 4.883 -8.117 1 75.44 138 SER B O 1
ATOM 2592 N N . SER B 1 139 ? -13.039 2.836 -8.992 1 79.06 139 SER B N 1
ATOM 2593 C CA . SER B 1 139 ? -12.844 2.135 -7.73 1 79.06 139 SER B CA 1
ATOM 2594 C C . SER B 1 139 ? -11.367 2.09 -7.344 1 79.06 139 SER B C 1
ATOM 2596 O O . SER B 1 139 ? -10.961 1.262 -6.527 1 79.06 139 SER B O 1
ATOM 2598 N N . PHE B 1 140 ? -10.547 3.174 -7.898 1 85.12 140 PHE B N 1
ATOM 2599 C CA . PHE B 1 140 ? -9.117 3.146 -7.633 1 85.12 140 PHE B CA 1
ATOM 2600 C C . PHE B 1 140 ? -8.805 3.795 -6.289 1 85.12 140 PHE B C 1
ATOM 2602 O O . PHE B 1 140 ? -7.711 3.615 -5.746 1 85.12 140 PHE B O 1
ATOM 2609 N N . ALA B 1 141 ? -9.82 4.637 -5.852 1 86.25 141 ALA B N 1
ATOM 2610 C CA . ALA B 1 141 ? -9.758 5.23 -4.516 1 86.25 141 ALA B CA 1
ATOM 2611 C C . ALA B 1 141 ? -11.141 5.289 -3.873 1 86.25 141 ALA B C 1
ATOM 2613 O O . ALA B 1 141 ? -12.047 5.938 -4.395 1 86.25 141 ALA B O 1
ATOM 2614 N N . VAL B 1 142 ? -11.258 4.543 -2.822 1 89.12 142 VAL B N 1
ATOM 2615 C CA . VAL B 1 142 ? -12.523 4.508 -2.1 1 89.12 142 VAL B CA 1
ATOM 2616 C C . VAL B 1 142 ? -12.281 4.785 -0.617 1 89.12 142 VAL B C 1
ATOM 2618 O O . VAL B 1 142 ? -11.422 4.156 0.006 1 89.12 142 VAL B O 1
ATOM 2621 N N . PHE B 1 143 ? -13.023 5.844 -0.173 1 89.12 143 PHE B N 1
ATOM 2622 C CA . PHE B 1 143 ? -12.828 6.277 1.206 1 89.12 143 PHE B CA 1
ATOM 2623 C C . PHE B 1 143 ? -14.156 6.387 1.934 1 89.12 143 PHE B C 1
ATOM 2625 O O . PHE B 1 143 ? -15.141 6.867 1.366 1 89.12 143 PHE B O 1
ATOM 2632 N N . LYS B 1 144 ? -14.117 5.941 3.172 1 90.62 144 LYS B N 1
ATOM 2633 C CA . LYS B 1 144 ? -15.312 6.02 4.004 1 90.62 144 LYS B CA 1
ATOM 2634 C C . LYS B 1 144 ? -14.953 6.25 5.469 1 90.62 144 LYS B C 1
ATOM 2636 O O . LYS B 1 144 ? -14.188 5.48 6.051 1 90.62 144 LYS B O 1
ATOM 2641 N N . ASP B 1 145 ? -15.531 7.297 6.039 1 90.75 145 ASP B N 1
ATOM 2642 C CA . ASP B 1 145 ? -15.422 7.496 7.48 1 90.75 145 ASP B CA 1
ATOM 2643 C C . ASP B 1 145 ? -16.438 6.633 8.227 1 90.75 145 ASP B C 1
ATOM 2645 O O . ASP B 1 145 ? -17.562 6.461 7.777 1 90.75 145 ASP B O 1
ATOM 2649 N N . VAL B 1 146 ? -15.945 6.125 9.328 1 90.5 146 VAL B N 1
ATOM 2650 C CA . VAL B 1 146 ? -16.812 5.355 10.227 1 90.5 146 VAL B CA 1
ATOM 2651 C C . VAL B 1 146 ? -16.766 5.961 11.625 1 90.5 146 VAL B C 1
ATOM 2653 O O . VAL B 1 146 ? -16.062 5.457 12.508 1 90.5 146 VAL B O 1
ATOM 2656 N N . PRO B 1 147 ? -17.516 6.906 11.828 1 84.06 147 PRO B N 1
ATOM 2657 C CA . PRO B 1 147 ? -17.469 7.586 13.125 1 84.06 147 PRO B CA 1
ATOM 2658 C C . PRO B 1 147 ? -17.766 6.648 14.297 1 84.06 147 PRO B C 1
ATOM 2660 O O . PRO B 1 147 ? -18.531 5.688 14.141 1 84.06 147 PRO B O 1
ATOM 2663 N N . GLY B 1 148 ? -17.188 6.914 15.516 1 78.81 148 GLY B N 1
ATOM 2664 C CA . GLY B 1 148 ? -17.547 6.266 16.766 1 78.81 148 GLY B CA 1
ATOM 2665 C C . GLY B 1 148 ? -16.703 5.043 17.062 1 78.81 148 GLY B C 1
ATOM 2666 O O . GLY B 1 148 ? -16.984 4.301 18 1 78.81 148 GLY B O 1
ATOM 2667 N N . ILE B 1 149 ? -15.758 4.734 16.234 1 76.75 149 ILE B N 1
ATOM 2668 C CA . ILE B 1 149 ? -14.867 3.617 16.531 1 76.75 149 ILE B CA 1
ATOM 2669 C C . ILE B 1 149 ? -13.797 4.062 17.531 1 76.75 149 ILE B C 1
ATOM 2671 O O . ILE B 1 149 ? -13.109 5.062 17.297 1 76.75 149 ILE B O 1
ATOM 2675 N N . PRO B 1 150 ? -13.734 3.307 18.688 1 70.69 150 PRO B N 1
ATOM 2676 C CA . PRO B 1 150 ? -12.711 3.705 19.656 1 70.69 150 PRO B CA 1
ATOM 2677 C C . PRO B 1 150 ? -11.289 3.473 19.141 1 70.69 150 PRO B C 1
ATOM 2679 O O . PRO B 1 150 ? -11.039 2.498 18.438 1 70.69 150 PRO B O 1
ATOM 2682 N N . MET B 1 151 ? -10.477 4.422 19.297 1 64.19 151 MET B N 1
ATOM 2683 C CA . MET B 1 151 ? -9.055 4.246 19 1 64.19 151 MET B CA 1
ATOM 2684 C C . MET B 1 151 ? -8.398 3.33 20.016 1 64.19 151 MET B C 1
ATOM 2686 O O . MET B 1 151 ? -8.617 3.479 21.219 1 64.19 151 MET B O 1
ATOM 2690 N N . PRO B 1 152 ? -7.809 2.297 19.594 1 57.62 152 PRO B N 1
ATOM 2691 C CA . PRO B 1 152 ? -7.102 1.534 20.625 1 57.62 152 PRO B CA 1
ATOM 2692 C C . PRO B 1 152 ? -6.066 2.371 21.375 1 57.62 152 PRO B C 1
ATOM 2694 O O . PRO B 1 152 ? -5.422 3.238 20.781 1 57.62 152 PRO B O 1
ATOM 2697 N N . GLU B 1 153 ? -6.18 2.67 22.578 1 53 153 GLU B N 1
ATOM 2698 C CA . GLU B 1 153 ? -5.348 3.453 23.5 1 53 153 GLU B CA 1
ATOM 2699 C C . GLU B 1 153 ? -3.871 3.109 23.328 1 53 153 GLU B C 1
ATOM 2701 O O . GLU B 1 153 ? -3.004 3.797 23.875 1 53 153 GLU B O 1
ATOM 2706 N N . GLY B 1 154 ? -3.512 2.021 22.656 1 47.41 154 GLY B N 1
ATOM 2707 C CA . GLY B 1 154 ? -2.16 1.569 22.953 1 47.41 154 GLY B CA 1
ATOM 2708 C C . GLY B 1 154 ? -1.102 2.316 22.156 1 47.41 154 GLY B C 1
ATOM 2709 O O . GLY B 1 154 ? -0.007 1.797 21.938 1 47.41 154 GLY B O 1
ATOM 2710 N N . ALA B 1 155 ? -1.365 3.314 21.516 1 45.5 155 ALA B N 1
ATOM 2711 C CA . ALA B 1 155 ? -0.166 3.893 20.922 1 45.5 155 ALA B CA 1
ATOM 2712 C C . ALA B 1 155 ? 0.866 4.246 21.984 1 45.5 155 ALA B C 1
ATOM 2714 O O . ALA B 1 155 ? 0.544 4.914 22.969 1 45.5 155 ALA B O 1
ATOM 2715 N N . PRO B 1 156 ? 1.963 3.488 21.953 1 41.72 156 PRO B N 1
ATOM 2716 C CA . PRO B 1 156 ? 2.922 4.02 22.922 1 41.72 156 PRO B CA 1
ATOM 2717 C C . PRO B 1 156 ? 3.195 5.508 22.734 1 41.72 156 PRO B C 1
ATOM 2719 O O . PRO B 1 156 ? 3.252 5.988 21.594 1 41.72 156 PRO B O 1
ATOM 2722 N N . LYS B 1 157 ? 2.912 6.344 23.719 1 40.16 157 LYS B N 1
ATOM 2723 C CA . LYS B 1 157 ? 3.309 7.746 23.75 1 40.16 157 LYS B CA 1
ATOM 2724 C C . LYS B 1 157 ? 4.738 7.93 23.25 1 40.16 157 LYS B C 1
ATOM 2726 O O . LYS B 1 157 ? 5.668 7.309 23.766 1 40.16 157 LYS B O 1
ATOM 2731 N N . GLU B 1 158 ? 4.898 8.125 22 1 39.94 158 GLU B N 1
ATOM 2732 C CA . GLU B 1 158 ? 6.242 8.539 21.609 1 39.94 158 GLU B CA 1
ATOM 2733 C C . GLU B 1 158 ? 6.836 9.508 22.625 1 39.94 158 GLU B C 1
ATOM 2735 O O . GLU B 1 158 ? 6.145 10.398 23.125 1 39.94 158 GLU B O 1
ATOM 2740 N N . VAL B 1 159 ? 7.949 9.047 23.281 1 33.78 159 VAL B N 1
ATOM 2741 C CA . VAL B 1 159 ? 8.82 9.898 24.094 1 33.78 159 VAL B CA 1
ATOM 2742 C C . VAL B 1 159 ? 9.188 11.156 23.312 1 33.78 159 VAL B C 1
ATOM 2744 O O . VAL B 1 159 ? 9.625 11.07 22.156 1 33.78 159 VAL B O 1
ATOM 2747 N N . ASP B 1 160 ? 8.492 12.25 23.469 1 32.41 160 ASP B N 1
ATOM 2748 C CA . ASP B 1 160 ? 8.914 13.578 23.031 1 32.41 160 ASP B CA 1
ATOM 2749 C C . ASP B 1 160 ? 10.422 13.75 23.188 1 32.41 160 ASP B C 1
ATOM 2751 O O . ASP B 1 160 ? 10.938 13.797 24.312 1 32.41 160 ASP B O 1
ATOM 2755 N N . GLY B 1 161 ? 11.125 13 22.375 1 30.2 161 GLY B N 1
ATOM 2756 C CA . GLY B 1 161 ? 12.547 13.281 22.5 1 30.2 161 GLY B CA 1
ATOM 2757 C C . GLY B 1 161 ? 12.883 14.742 22.312 1 30.2 161 GLY B C 1
ATOM 2758 O O . GLY B 1 161 ? 13.422 15.133 21.266 1 30.2 161 GLY B O 1
ATOM 2759 N N . ARG B 1 162 ? 11.93 15.695 22.484 1 33.19 162 ARG B N 1
ATOM 2760 C CA . ARG B 1 162 ? 12.516 17.031 22.484 1 33.19 162 ARG B CA 1
ATOM 2761 C C . ARG B 1 162 ? 13.648 17.125 23.484 1 33.19 162 ARG B C 1
ATOM 2763 O O . ARG B 1 162 ? 13.406 17.188 24.703 1 33.19 162 ARG B O 1
ATOM 2770 N N . HIS B 1 163 ? 14.766 16.359 23.297 1 32.44 163 HIS B N 1
ATOM 2771 C CA . HIS B 1 163 ? 15.883 16.844 24.109 1 32.44 163 HIS B CA 1
ATOM 2772 C C . HIS B 1 163 ? 16.031 18.359 24 1 32.44 163 HIS B C 1
ATOM 2774 O O . HIS B 1 163 ? 16.25 18.891 22.922 1 32.44 163 HIS B O 1
ATOM 2780 N N . THR B 1 164 ? 15.297 19.094 24.797 1 28.91 164 THR B N 1
ATOM 2781 C CA . THR B 1 164 ? 15.625 20.484 25.078 1 28.91 164 THR B CA 1
ATOM 2782 C C . THR B 1 164 ? 17.141 20.672 25.234 1 28.91 164 THR B C 1
ATOM 2784 O O . THR B 1 164 ? 17.75 20.062 26.109 1 28.91 164 THR B O 1
ATOM 2787 N N . ASP B 1 165 ? 17.844 20.734 24.109 1 30.7 165 ASP B N 1
ATOM 2788 C CA . ASP B 1 165 ? 19.219 21.188 24.203 1 30.7 165 ASP B CA 1
ATOM 2789 C C . ASP B 1 165 ? 19.359 22.297 25.25 1 30.7 165 ASP B C 1
ATOM 2791 O O . ASP B 1 165 ? 18.609 23.281 25.234 1 30.7 165 ASP B O 1
ATOM 2795 N N . GLY B 1 166 ? 19.703 21.906 26.469 1 29.67 166 GLY B N 1
ATOM 2796 C CA . GLY B 1 166 ? 20.156 22.797 27.531 1 29.67 166 GLY B CA 1
ATOM 2797 C C . GLY B 1 166 ? 20.906 24.016 27.016 1 29.67 166 GLY B C 1
ATOM 2798 O O . GLY B 1 166 ? 21.484 23.969 25.922 1 29.67 166 GLY B O 1
ATOM 2799 N N . ASN B 1 167 ? 20.469 25.156 27.391 1 32.56 167 ASN B N 1
ATOM 2800 C CA . ASN B 1 167 ? 20.953 26.531 27.266 1 32.56 167 ASN B CA 1
ATOM 2801 C C . ASN B 1 167 ? 22.453 26.625 27.516 1 32.56 167 ASN B C 1
ATOM 2803 O O . ASN B 1 167 ? 22.906 26.531 28.656 1 32.56 167 ASN B O 1
ATOM 2807 N N . LYS B 1 168 ? 23.297 25.844 26.75 1 31.86 168 LYS B N 1
ATOM 2808 C CA . LYS B 1 168 ? 24.688 26.156 27.016 1 31.86 168 LYS B CA 1
ATOM 2809 C C . LYS B 1 168 ? 24.953 27.656 26.938 1 31.86 168 LYS B C 1
ATOM 2811 O O . LYS B 1 168 ? 24.719 28.281 25.891 1 31.86 168 LYS B O 1
ATOM 2816 N N . GLU B 1 169 ? 24.797 28.312 28.062 1 32.31 169 GLU B N 1
ATOM 2817 C CA . GLU B 1 169 ? 25.344 29.641 28.375 1 32.31 169 GLU B CA 1
ATOM 2818 C C . GLU B 1 169 ? 26.766 29.781 27.844 1 32.31 169 GLU B C 1
ATOM 2820 O O . GLU B 1 169 ? 27.672 29.031 28.266 1 32.31 169 GLU B O 1
ATOM 2825 N N . SER B 1 170 ? 26.906 29.922 26.516 1 30.31 170 SER B N 1
ATOM 2826 C CA . SER B 1 170 ? 28.188 30.344 25.969 1 30.31 170 SER B CA 1
ATOM 2827 C C . SER B 1 170 ? 28.844 31.422 26.812 1 30.31 170 SER B C 1
ATOM 2829 O O . SER B 1 170 ? 28.219 32.438 27.109 1 30.31 170 SER B O 1
ATOM 2831 N N . SER B 1 171 ? 29.688 30.969 27.719 1 30.42 171 SER B N 1
ATOM 2832 C CA . SER B 1 171 ? 30.625 31.797 28.453 1 30.42 171 SER B CA 1
ATOM 2833 C C . SER B 1 171 ? 31.297 32.812 27.547 1 30.42 171 SER B C 1
ATOM 2835 O O . SER B 1 171 ? 31.75 32.469 26.453 1 30.42 171 SER B O 1
ATOM 2837 N N . ALA B 1 172 ? 31 34.125 27.656 1 32.84 172 ALA B N 1
ATOM 2838 C CA . ALA B 1 172 ? 31.578 35.375 27.172 1 32.84 172 ALA B CA 1
ATOM 2839 C C . ALA B 1 172 ? 33.094 35.344 27.266 1 32.84 172 ALA B C 1
ATOM 2841 O O . ALA B 1 172 ? 33.656 35.281 28.375 1 32.84 172 ALA B O 1
ATOM 2842 N N . CYS B 1 173 ? 33.719 34.438 26.469 1 26.12 173 CYS B N 1
ATOM 2843 C CA . CYS B 1 173 ? 35.156 34.625 26.562 1 26.12 173 CYS B CA 1
ATOM 2844 C C . CYS B 1 173 ? 35.531 36.125 26.406 1 26.12 173 CYS B C 1
ATOM 2846 O O . CYS B 1 173 ? 35 36.781 25.531 1 26.12 173 CYS B O 1
ATOM 2848 N N . PRO B 1 174 ? 36.188 36.594 27.344 1 33.91 174 PRO B N 1
ATOM 2849 C CA . PRO B 1 174 ? 36.781 37.938 27.516 1 33.91 174 PRO B CA 1
ATOM 2850 C C . PRO B 1 174 ? 37.656 38.344 26.344 1 33.91 174 PRO B C 1
ATOM 2852 O O . PRO B 1 174 ? 38.594 37.594 25.969 1 33.91 174 PRO B O 1
ATOM 2855 N N . MET B 1 175 ? 37.188 38.5 24.984 1 22.94 175 MET B N 1
ATOM 2856 C CA . MET B 1 175 ? 38.188 39.469 24.531 1 22.94 175 MET B CA 1
ATOM 2857 C C . MET B 1 175 ? 38.031 40.781 25.266 1 22.94 175 MET B C 1
ATOM 2859 O O . MET B 1 175 ? 36.938 41.219 25.578 1 22.94 175 MET B O 1
#

InterPro domains:
  IPR007138 Antibiotic biosynthesis monooxygenase domain [PF03992] (9-73)
  IPR007138 Antibiotic biosynthesis monooxygenase domain [PS51725] (1-88)
  IPR011008 Dimeric alpha-beta barrel [SSF54909] (6-77)